Protein AF-A0A2H0TE71-F1 (afdb_monomer_lite)

Sequence (301 aa):
MGKGPHERQICSRRRQTPAYKENVRSLLTREGERSHSQGIEVFQGLASPSLLFKRPVTRSFLFEQVFVSYNESNMPGDKKTNIHIAKIFHEIAELLELEGVKFKPAAYRKAARALEEMAEDIADVYEREGIKGIQKMKGIGKSTAEKIEEYIKKDAIRYQKELQDKTAIRQIIAHFFKSKGISLEELKENARKKAIVYSRYTAPAKKLLELAGSTQKAKEAIDKVATWANSRKLDYAIETIFKKWLELDRLKPKEIVKKPFYDGHPMVWSDTKQRWFVVRGGGDWLEFAGDEKDIEWRVIK

Structure (mmCIF, N/CA/C/O backbone):
data_AF-A0A2H0TE71-F1
#
_entry.id   AF-A0A2H0TE71-F1
#
loop_
_atom_site.group_PDB
_atom_site.id
_atom_site.type_symbol
_atom_site.label_atom_id
_atom_site.label_alt_id
_atom_site.label_comp_id
_atom_site.label_asym_id
_atom_site.label_entity_id
_atom_site.label_seq_id
_atom_site.pdbx_PDB_ins_code
_atom_site.Cartn_x
_atom_site.Cartn_y
_atom_site.Cartn_z
_atom_site.occupancy
_atom_site.B_iso_or_equiv
_atom_site.auth_seq_id
_atom_site.auth_comp_id
_atom_site.auth_asym_id
_atom_site.auth_atom_id
_atom_site.pdbx_PDB_model_num
ATOM 1 N N . MET A 1 1 ? 43.786 48.908 -3.964 1.00 39.28 1 MET A N 1
ATOM 2 C CA . MET A 1 1 ? 43.460 49.186 -5.384 1.00 39.28 1 MET A CA 1
ATOM 3 C C . MET A 1 1 ? 43.462 47.836 -6.090 1.00 39.28 1 MET A C 1
ATOM 5 O O . MET A 1 1 ? 44.513 47.232 -6.136 1.00 39.28 1 MET A O 1
ATOM 9 N N . GLY A 1 2 ? 42.372 47.189 -6.488 1.00 41.66 2 GLY A N 1
ATOM 10 C CA . GLY A 1 2 ? 41.087 47.665 -6.991 1.00 41.66 2 GLY A CA 1
ATOM 11 C C . GLY A 1 2 ? 40.907 47.079 -8.401 1.00 41.66 2 GLY A C 1
ATOM 12 O O . GLY A 1 2 ? 41.796 47.283 -9.221 1.00 41.66 2 GLY A O 1
ATOM 13 N N . LYS A 1 3 ? 39.750 46.431 -8.650 1.00 41.31 3 LYS A N 1
ATOM 14 C CA . LYS A 1 3 ? 39.276 45.683 -9.851 1.00 41.31 3 LYS A CA 1
ATOM 15 C C . LYS A 1 3 ? 39.550 44.169 -9.752 1.00 41.31 3 LYS A C 1
ATOM 17 O O . LYS A 1 3 ? 40.693 43.777 -9.606 1.00 41.31 3 LYS A O 1
ATOM 22 N N . GLY A 1 4 ? 38.587 43.245 -9.770 1.00 38.22 4 GLY A N 1
ATOM 23 C CA . GLY A 1 4 ? 37.187 43.233 -10.225 1.00 38.22 4 GLY A CA 1
ATOM 24 C C . GLY A 1 4 ? 36.996 41.970 -11.100 1.00 38.22 4 GLY A C 1
ATOM 25 O O . GLY A 1 4 ? 37.878 41.713 -11.916 1.00 38.22 4 GLY A O 1
ATOM 26 N N . PRO A 1 5 ? 35.947 41.140 -10.923 1.00 48.12 5 PRO A N 1
ATOM 27 C CA . PRO A 1 5 ? 35.872 39.804 -11.526 1.00 48.12 5 PRO A CA 1
ATOM 28 C C . PRO A 1 5 ? 35.343 39.841 -12.969 1.00 48.12 5 PRO A C 1
ATOM 30 O O . PRO A 1 5 ? 34.413 40.584 -13.274 1.00 48.12 5 PRO A O 1
ATOM 33 N N . HIS A 1 6 ? 35.913 39.013 -13.848 1.00 40.38 6 HIS A N 1
ATOM 34 C CA . HIS A 1 6 ? 35.487 38.898 -15.244 1.00 40.38 6 HIS A CA 1
ATOM 35 C C . HIS A 1 6 ? 34.168 38.115 -15.355 1.00 40.38 6 HIS A C 1
ATOM 37 O O . HIS A 1 6 ? 34.041 36.987 -14.876 1.00 40.38 6 HIS A O 1
ATOM 43 N N . GLU A 1 7 ? 33.178 38.744 -15.983 1.00 37.81 7 GLU A N 1
ATOM 44 C CA . GLU A 1 7 ? 31.824 38.238 -16.169 1.00 37.81 7 GLU A CA 1
ATOM 45 C C . GLU A 1 7 ? 31.693 37.178 -17.277 1.00 37.81 7 GLU A C 1
ATOM 47 O O . GLU A 1 7 ? 32.255 37.293 -18.361 1.00 37.81 7 GLU A O 1
ATOM 52 N N . ARG A 1 8 ? 30.869 36.170 -16.965 1.00 37.56 8 ARG A N 1
ATOM 53 C CA . ARG A 1 8 ? 29.829 35.498 -17.773 1.00 37.56 8 ARG A CA 1
ATOM 54 C C . ARG A 1 8 ? 29.901 35.582 -19.311 1.00 37.56 8 ARG A C 1
ATOM 56 O O . ARG A 1 8 ? 29.579 36.605 -19.901 1.00 37.56 8 ARG A O 1
ATOM 63 N N . GLN A 1 9 ? 29.961 34.405 -19.941 1.00 35.94 9 GLN A N 1
ATOM 64 C CA . GLN A 1 9 ? 29.194 34.111 -21.161 1.00 35.94 9 GLN A CA 1
ATOM 65 C C . GLN A 1 9 ? 28.414 32.801 -20.988 1.00 35.94 9 GLN A C 1
ATOM 67 O O . GLN A 1 9 ? 28.922 31.697 -21.160 1.00 35.94 9 GLN A O 1
ATOM 72 N N . ILE A 1 10 ? 27.145 32.946 -20.604 1.00 37.88 10 ILE A N 1
ATOM 73 C CA . ILE A 1 10 ? 26.143 31.879 -20.597 1.00 37.88 10 ILE A CA 1
ATOM 74 C C . ILE A 1 10 ? 25.520 31.856 -21.995 1.00 37.88 10 ILE A C 1
ATOM 76 O O . ILE A 1 10 ? 24.780 32.766 -22.368 1.00 37.88 10 ILE A O 1
ATOM 80 N N . CYS A 1 11 ? 25.818 30.818 -22.774 1.00 32.31 11 CYS A N 1
ATOM 81 C CA . CYS A 1 11 ? 25.185 30.575 -24.067 1.00 32.31 11 CYS A CA 1
ATOM 82 C C . CYS A 1 11 ? 23.742 30.089 -23.842 1.00 32.31 11 CYS A C 1
ATOM 84 O O . CYS A 1 11 ? 23.491 28.930 -23.510 1.00 32.31 11 CYS A O 1
ATOM 86 N N . SER A 1 12 ? 22.779 31.001 -23.978 1.00 36.19 12 SER A N 1
ATOM 87 C CA . SER A 1 12 ? 21.348 30.733 -23.847 1.00 36.19 12 SER A CA 1
ATOM 88 C C . SER A 1 12 ? 20.751 30.280 -25.186 1.00 36.19 12 SER A C 1
ATOM 90 O O . SER A 1 12 ? 20.223 31.070 -25.964 1.00 36.19 12 SER A O 1
ATOM 92 N N . ARG A 1 13 ? 20.758 28.970 -25.467 1.00 35.84 13 ARG A N 1
ATOM 93 C CA . ARG A 1 13 ? 19.886 28.416 -26.521 1.00 35.84 13 ARG A CA 1
ATOM 94 C C . ARG A 1 13 ? 18.448 28.313 -26.004 1.00 35.84 13 ARG A C 1
ATOM 96 O O . ARG A 1 13 ? 18.036 27.282 -25.477 1.00 35.84 13 ARG A O 1
ATOM 103 N N . ARG A 1 14 ? 17.667 29.383 -26.195 1.00 35.53 14 ARG A N 1
ATOM 104 C CA . ARG A 1 14 ? 16.195 29.322 -26.208 1.00 35.53 14 ARG A CA 1
ATOM 105 C C . ARG A 1 14 ? 15.760 28.395 -27.347 1.00 35.53 14 ARG A C 1
ATOM 107 O O . ARG A 1 14 ? 15.865 28.771 -28.509 1.00 35.53 14 ARG A O 1
ATOM 114 N N . ARG A 1 15 ? 15.231 27.208 -27.036 1.00 37.28 15 ARG A N 1
ATOM 115 C CA . ARG A 1 15 ? 14.311 26.534 -27.964 1.00 37.28 15 ARG A CA 1
ATOM 116 C C . ARG A 1 15 ? 12.946 27.186 -27.794 1.00 37.28 15 ARG A C 1
ATOM 118 O O . ARG A 1 15 ? 12.350 27.097 -26.726 1.00 37.28 15 ARG A O 1
ATOM 125 N N . GLN A 1 16 ? 12.492 27.868 -28.837 1.00 38.19 16 GLN A N 1
ATOM 126 C CA . GLN A 1 16 ? 11.097 28.259 -28.988 1.00 38.19 16 GLN A CA 1
ATOM 127 C C . GLN A 1 16 ? 10.253 26.980 -29.084 1.00 38.19 16 GLN A C 1
ATOM 129 O O . GLN A 1 16 ? 10.508 26.130 -29.933 1.00 38.19 16 GLN A O 1
ATOM 134 N N . THR A 1 17 ? 9.272 26.821 -28.202 1.00 37.06 17 THR A N 1
ATOM 135 C CA . THR A 1 17 ? 8.171 25.868 -28.385 1.00 37.06 17 THR A CA 1
ATOM 136 C C . THR A 1 17 ? 7.026 26.602 -29.082 1.00 37.06 17 THR A C 1
ATOM 138 O O . THR A 1 17 ? 6.646 27.671 -28.595 1.00 37.06 17 THR A O 1
ATOM 141 N N . PRO A 1 18 ? 6.459 26.087 -30.186 1.00 36.84 18 PRO A N 1
ATOM 142 C CA . PRO A 1 18 ? 5.319 26.729 -30.822 1.00 36.84 18 PRO A CA 1
ATOM 143 C C . PRO A 1 18 ? 4.066 26.584 -29.950 1.00 36.84 18 PRO A C 1
ATOM 145 O O . PRO A 1 18 ? 3.753 25.507 -29.441 1.00 36.84 18 PRO A O 1
ATOM 148 N N . ALA A 1 19 ? 3.365 27.703 -29.776 1.00 37.94 19 ALA A N 1
ATOM 149 C CA . ALA A 1 19 ? 2.058 27.786 -29.147 1.00 37.94 19 ALA A CA 1
ATOM 150 C C . ALA A 1 19 ? 1.003 27.143 -30.059 1.00 37.94 19 ALA A C 1
ATOM 152 O O . ALA A 1 19 ? 0.803 27.602 -31.182 1.00 37.94 19 ALA A O 1
ATOM 153 N N . TYR A 1 20 ? 0.311 26.111 -29.578 1.00 33.88 20 TYR A N 1
ATOM 154 C CA . TYR A 1 20 ? -0.879 25.584 -30.242 1.00 33.88 20 TYR A CA 1
ATOM 155 C C . TYR A 1 20 ? -2.109 26.240 -29.606 1.00 33.88 20 TYR A C 1
ATOM 157 O O . TYR A 1 20 ? -2.532 25.868 -28.511 1.00 33.88 20 TYR A O 1
ATOM 165 N N . LYS A 1 21 ? -2.613 27.289 -30.262 1.00 39.75 21 LYS A N 1
ATOM 166 C CA . LYS A 1 21 ? -3.900 27.917 -29.956 1.00 39.75 21 LYS A CA 1
ATOM 167 C C . LYS A 1 21 ? -5.032 27.098 -30.581 1.00 39.75 21 LYS A C 1
ATOM 169 O O . LYS A 1 21 ? -4.948 26.713 -31.739 1.00 39.75 21 LYS A O 1
ATOM 174 N N . GLU A 1 22 ? -6.051 26.868 -29.758 1.00 41.34 22 GLU A N 1
ATOM 175 C CA . GLU A 1 22 ? -7.490 26.848 -30.051 1.00 41.34 22 GLU A CA 1
ATOM 176 C C . GLU A 1 22 ? -7.931 26.628 -31.506 1.00 41.34 22 GLU A C 1
ATOM 178 O O . GLU A 1 22 ? -7.807 27.514 -32.347 1.00 41.34 22 GLU A O 1
ATOM 183 N N . ASN A 1 23 ? -8.614 25.505 -31.751 1.00 38.41 23 ASN A N 1
ATOM 184 C CA . ASN A 1 23 ? -9.720 25.486 -32.706 1.00 38.41 23 ASN A CA 1
ATOM 185 C C . ASN A 1 23 ? -10.714 24.364 -32.360 1.00 38.41 23 ASN A C 1
ATOM 187 O O . ASN A 1 23 ? -10.598 23.237 -32.829 1.00 38.41 23 ASN A O 1
ATOM 191 N N . VAL A 1 24 ? -11.689 24.667 -31.499 1.00 41.31 24 VAL A N 1
ATOM 192 C CA . VAL A 1 24 ? -12.899 23.845 -31.336 1.00 41.31 24 VAL A CA 1
ATOM 193 C C . VAL A 1 24 ? -14.095 24.787 -31.327 1.00 41.31 24 VAL A C 1
ATOM 195 O O . VAL A 1 24 ? -14.605 25.180 -30.279 1.00 41.31 24 VAL A O 1
ATOM 198 N N . ARG A 1 25 ? -14.527 25.206 -32.517 1.00 37.53 25 ARG A N 1
ATOM 199 C CA . ARG A 1 25 ? -15.846 25.811 -32.699 1.00 37.53 25 ARG A CA 1
ATOM 200 C C . ARG A 1 25 ? -16.380 25.491 -34.089 1.00 37.53 25 ARG A C 1
ATOM 202 O O . ARG A 1 25 ? -15.671 25.620 -35.077 1.00 37.53 25 ARG A O 1
ATOM 209 N N . SER A 1 26 ? -17.663 25.149 -34.107 1.00 41.66 26 SER A N 1
ATOM 210 C CA . SER A 1 26 ? -18.508 24.780 -35.247 1.00 41.66 26 SER A CA 1
ATOM 211 C C . SER A 1 26 ? -18.321 23.347 -35.745 1.00 41.66 26 SER A C 1
ATOM 213 O O . SER A 1 26 ? -17.357 23.041 -36.422 1.00 41.66 26 SER A O 1
ATOM 215 N N . LEU A 1 27 ? -19.248 22.470 -35.350 1.00 38.44 27 LEU A N 1
ATOM 216 C CA . LEU A 1 27 ? -19.902 21.462 -36.200 1.00 38.44 27 LEU A CA 1
ATOM 217 C C . LEU A 1 27 ? -21.036 20.805 -35.388 1.00 38.44 27 LEU A C 1
ATOM 219 O O . LEU A 1 27 ? -21.067 19.607 -35.136 1.00 38.44 27 LEU A O 1
ATOM 223 N N . LEU A 1 28 ? -21.974 21.637 -34.932 1.00 38.62 28 LEU A N 1
ATOM 224 C CA . LEU A 1 28 ? -23.284 21.195 -34.463 1.00 38.62 28 LEU A CA 1
ATOM 225 C C . LEU A 1 28 ? -24.316 22.171 -35.013 1.00 38.62 28 LEU A C 1
ATOM 227 O O . LEU A 1 28 ? -24.481 23.249 -34.447 1.00 38.62 28 LEU A O 1
ATOM 231 N N . THR A 1 29 ? -24.954 21.820 -36.131 1.00 34.03 29 THR A N 1
ATOM 232 C CA . THR A 1 29 ? -26.388 22.044 -36.409 1.00 34.03 29 THR A CA 1
ATOM 233 C C . THR A 1 29 ? -26.767 21.577 -37.821 1.00 34.03 29 THR A C 1
ATOM 235 O O . THR A 1 29 ? -26.072 21.931 -38.766 1.00 34.03 29 THR A O 1
ATOM 238 N N . ARG A 1 30 ? -27.936 20.903 -37.908 1.00 32.25 30 ARG A N 1
ATOM 239 C CA . ARG A 1 30 ? -28.830 20.705 -39.083 1.00 32.25 30 ARG A CA 1
ATOM 240 C C . ARG A 1 30 ? -28.333 19.696 -40.132 1.00 32.25 30 ARG A C 1
ATOM 242 O O . ARG A 1 30 ? -27.164 19.703 -40.464 1.00 32.25 30 ARG A O 1
ATOM 249 N N . GLU A 1 31 ? -29.094 18.737 -40.660 1.00 34.91 31 GLU A N 1
ATOM 250 C CA . GLU A 1 31 ? -30.532 18.446 -40.855 1.00 34.91 31 GLU A CA 1
ATOM 251 C C . GLU A 1 31 ? -30.673 16.895 -40.893 1.00 34.91 31 GLU A C 1
ATOM 253 O O . GLU A 1 31 ? -29.694 16.205 -41.153 1.00 34.91 31 GLU A O 1
ATOM 258 N N . GLY A 1 32 ? -31.776 16.223 -40.553 1.00 30.20 32 GLY A N 1
ATOM 259 C CA . GLY A 1 32 ? -33.149 16.463 -40.989 1.00 30.20 32 GLY A CA 1
ATOM 260 C C . GLY A 1 32 ? -33.511 15.506 -42.141 1.00 30.20 32 GLY A C 1
ATOM 261 O O . GLY A 1 32 ? -33.120 15.743 -43.273 1.00 30.20 32 GLY A O 1
ATOM 262 N N . GLU A 1 33 ? -34.251 14.443 -41.806 1.00 35.22 33 GLU A N 1
ATOM 263 C CA . GLU A 1 33 ? -35.235 13.717 -42.636 1.00 35.22 33 GLU A CA 1
ATOM 264 C C . GLU A 1 33 ? -34.817 13.035 -43.959 1.00 35.22 33 GLU A C 1
ATOM 266 O O . GLU A 1 33 ? -34.512 13.665 -44.970 1.00 35.22 33 GLU A O 1
ATOM 271 N N . ARG A 1 34 ? -35.024 11.708 -44.010 1.00 31.67 34 ARG A N 1
ATOM 272 C CA . ARG A 1 34 ? -35.645 11.062 -45.178 1.00 31.67 34 ARG A CA 1
ATOM 273 C C . ARG A 1 34 ? -36.261 9.705 -44.821 1.00 31.67 34 ARG A C 1
ATOM 275 O O . ARG A 1 34 ? -35.577 8.695 -44.700 1.00 31.67 34 ARG A O 1
ATOM 282 N N . SER A 1 35 ? -37.582 9.715 -44.678 1.00 33.81 35 SER A N 1
ATOM 283 C CA . SER A 1 35 ? -38.461 8.552 -44.778 1.00 33.81 35 SER A CA 1
ATOM 284 C C . SER A 1 35 ? -38.441 8.025 -46.213 1.00 33.81 35 SER A C 1
ATOM 286 O O . SER A 1 35 ? -38.589 8.823 -47.136 1.00 33.81 35 SER A O 1
ATOM 288 N N . HIS A 1 36 ? -38.322 6.712 -46.411 1.00 34.06 36 HIS A N 1
ATOM 289 C CA . HIS A 1 36 ? -38.856 6.022 -47.587 1.00 34.06 36 HIS A CA 1
ATOM 290 C C . HIS A 1 36 ? -39.451 4.683 -47.150 1.00 34.06 36 HIS A C 1
ATOM 292 O O . HIS A 1 36 ? -38.810 3.856 -46.506 1.00 34.06 36 HIS A O 1
ATOM 298 N N . SER A 1 37 ? -40.734 4.572 -47.456 1.00 36.38 37 SER A N 1
ATOM 299 C CA . SER A 1 37 ? -41.626 3.430 -47.363 1.00 36.38 37 SER A CA 1
ATOM 300 C C . SER A 1 37 ? -41.428 2.474 -48.550 1.00 36.38 37 SER A C 1
ATOM 302 O O . SER A 1 37 ? -40.686 2.788 -49.477 1.00 36.38 37 SER A O 1
ATOM 304 N N . GLN A 1 38 ? -42.200 1.376 -48.524 1.00 37.38 38 GLN A N 1
ATOM 305 C CA . GLN A 1 38 ? -42.304 0.233 -49.455 1.00 37.38 38 GLN A CA 1
ATOM 306 C C . GLN A 1 38 ? -41.450 -0.965 -49.003 1.00 37.38 38 GLN A C 1
ATOM 308 O O . GLN A 1 38 ? -40.252 -0.837 -48.815 1.00 37.38 38 GLN A O 1
ATOM 313 N N . GLY A 1 39 ? -41.970 -2.169 -48.774 1.00 31.09 39 GLY A N 1
ATOM 314 C CA . GLY A 1 39 ? -43.308 -2.717 -48.959 1.00 31.09 39 GLY A CA 1
ATOM 315 C C . GLY A 1 39 ? -43.184 -4.232 -49.172 1.00 31.09 39 GLY A C 1
ATOM 316 O O . GLY A 1 39 ? -42.438 -4.644 -50.043 1.00 31.09 39 GLY A O 1
ATOM 317 N N . ILE A 1 40 ? -43.932 -5.002 -48.373 1.00 34.66 40 ILE A N 1
ATOM 318 C CA . ILE A 1 40 ? -44.563 -6.298 -48.691 1.00 34.66 40 ILE A CA 1
ATOM 319 C C . ILE A 1 40 ? -43.643 -7.454 -49.135 1.00 34.66 40 ILE A C 1
ATOM 321 O O . ILE A 1 40 ? -43.230 -7.515 -50.282 1.00 34.66 40 ILE A O 1
ATOM 325 N N . GLU A 1 41 ? -43.536 -8.488 -48.293 1.00 31.28 41 GLU A N 1
ATOM 326 C CA . GLU A 1 41 ? -43.865 -9.841 -48.759 1.00 31.28 41 GLU A CA 1
ATOM 327 C C . GLU A 1 41 ? -44.396 -10.724 -47.624 1.00 31.28 41 GLU A C 1
ATOM 329 O O . GLU A 1 41 ? -43.882 -10.765 -46.507 1.00 31.28 41 GLU A O 1
ATOM 334 N N . VAL A 1 42 ? -45.517 -11.363 -47.938 1.00 35.88 42 VAL A N 1
ATOM 335 C CA . VAL A 1 42 ? -46.362 -12.205 -47.103 1.00 35.88 42 VAL A CA 1
ATOM 336 C C . VAL A 1 42 ? -46.058 -13.640 -47.502 1.00 35.88 42 VAL A C 1
ATOM 338 O O . VAL A 1 42 ? -46.197 -13.956 -48.677 1.00 35.88 42 VAL A O 1
ATOM 341 N N . PHE A 1 43 ? -45.733 -14.526 -46.560 1.00 31.83 43 PHE A N 1
ATOM 342 C CA . PHE A 1 43 ? -45.886 -15.964 -46.791 1.00 31.83 43 PHE A CA 1
ATOM 343 C C . PHE A 1 43 ? -46.427 -16.661 -45.538 1.00 31.83 43 PHE A C 1
ATOM 345 O O . PHE A 1 43 ? -45.738 -16.857 -44.539 1.00 31.83 43 PHE A O 1
ATOM 352 N N . GLN A 1 44 ? -47.712 -17.012 -45.626 1.00 34.16 44 GLN A N 1
ATOM 353 C CA . GLN A 1 44 ? -48.367 -18.088 -44.880 1.00 34.16 44 GLN A CA 1
ATOM 354 C C . GLN A 1 44 ? -47.624 -19.398 -45.229 1.00 34.16 44 GLN A C 1
ATOM 356 O O . GLN A 1 44 ? -47.252 -19.605 -46.377 1.00 34.16 44 GLN A O 1
ATOM 361 N N . GLY A 1 45 ? -47.236 -20.256 -44.290 1.00 33.50 45 GLY A N 1
ATOM 362 C CA . GLY A 1 45 ? -48.128 -21.098 -43.504 1.00 33.50 45 GLY A CA 1
ATOM 363 C C . GLY A 1 45 ? -48.199 -22.495 -44.131 1.00 33.50 45 GLY A C 1
ATOM 364 O O . GLY A 1 45 ? -48.935 -22.684 -45.088 1.00 33.50 45 GLY A O 1
ATOM 365 N N . LEU A 1 46 ? -47.483 -23.477 -43.571 1.00 36.16 46 LEU A N 1
ATOM 366 C CA . LEU A 1 46 ? -47.830 -24.897 -43.690 1.00 36.16 46 LEU A CA 1
ATOM 367 C C . LEU A 1 46 ? -47.560 -25.607 -42.362 1.00 36.16 46 LEU A C 1
ATOM 369 O O . LEU A 1 46 ? -46.522 -25.434 -41.726 1.00 36.16 46 LEU A O 1
ATOM 373 N N . ALA A 1 47 ? -48.566 -26.363 -41.947 1.00 32.50 47 ALA A N 1
ATOM 374 C CA . ALA A 1 47 ? -48.695 -27.026 -40.668 1.00 32.50 47 ALA A CA 1
ATOM 375 C C . ALA A 1 47 ? -48.286 -28.510 -40.730 1.00 32.50 47 ALA A C 1
ATOM 377 O O . ALA A 1 47 ? -48.566 -29.176 -41.722 1.00 32.50 47 ALA A O 1
ATOM 378 N N . SER A 1 48 ? -47.810 -29.004 -39.573 1.00 35.22 48 SER A N 1
ATOM 379 C CA . SER A 1 48 ? -48.032 -30.349 -38.986 1.00 35.22 48 SER A CA 1
ATOM 380 C C . SER A 1 48 ? -47.358 -31.595 -39.607 1.00 35.22 48 SER A C 1
ATOM 382 O O . SER A 1 48 ? -46.978 -31.556 -40.771 1.00 35.22 48 SER A O 1
ATOM 384 N N . PRO A 1 49 ? -47.292 -32.761 -38.900 1.00 47.31 49 PRO A N 1
ATOM 385 C CA . PRO A 1 49 ? -47.567 -33.048 -37.476 1.00 47.31 49 PRO A CA 1
ATOM 386 C C . PRO A 1 49 ? -46.545 -33.983 -36.757 1.00 47.31 49 PRO A C 1
ATOM 388 O O . PRO A 1 49 ? -45.776 -34.718 -37.362 1.00 47.31 49 PRO A O 1
ATOM 391 N N . SER A 1 50 ? -46.671 -34.025 -35.422 1.00 33.72 50 SER A N 1
ATOM 392 C CA . SER A 1 50 ? -46.540 -35.205 -34.538 1.00 33.72 50 SER A CA 1
ATOM 393 C C . SER A 1 50 ? -45.287 -36.094 -34.596 1.00 33.72 50 SER A C 1
ATOM 395 O O . SER A 1 50 ? -45.177 -36.949 -35.465 1.00 33.72 50 SER A O 1
ATOM 397 N N . LEU A 1 51 ? -44.519 -36.113 -33.500 1.00 40.34 51 LEU A N 1
ATOM 398 C CA . LEU A 1 51 ? -44.131 -37.384 -32.879 1.00 40.34 51 LEU A CA 1
ATOM 399 C C . LEU A 1 51 ? -44.210 -37.283 -31.351 1.00 40.34 51 LEU A C 1
ATOM 401 O O . LEU A 1 51 ? -43.553 -36.479 -30.694 1.00 40.34 51 LEU A O 1
ATOM 405 N N . LEU A 1 52 ? -45.107 -38.113 -30.829 1.00 34.81 52 LEU A N 1
ATOM 406 C CA . LEU A 1 52 ? -45.426 -38.352 -29.433 1.00 34.81 52 LEU A CA 1
ATOM 407 C C . LEU A 1 52 ? -44.245 -39.017 -28.719 1.00 34.81 52 LEU A C 1
ATOM 409 O O . LEU A 1 52 ? -43.901 -40.152 -29.038 1.00 34.81 52 LEU A O 1
ATOM 413 N N . PHE A 1 53 ? -43.723 -38.390 -27.667 1.00 31.84 53 PHE A N 1
ATOM 414 C CA . PHE A 1 53 ? -43.035 -39.123 -26.606 1.00 31.84 53 PHE A CA 1
ATOM 415 C C . PHE A 1 53 ? -43.811 -38.941 -25.303 1.00 31.84 53 PHE A C 1
ATOM 417 O O . PHE A 1 53 ? -43.654 -37.965 -24.572 1.00 31.84 53 PHE A O 1
ATOM 424 N N . LYS A 1 54 ? -44.725 -39.882 -25.049 1.00 38.81 54 LYS A N 1
ATOM 425 C CA . LYS A 1 54 ? -45.432 -40.009 -23.774 1.00 38.81 54 LYS A CA 1
ATOM 426 C C . LYS A 1 54 ? -44.430 -40.440 -22.702 1.00 38.81 54 LYS A C 1
ATOM 428 O O . LYS A 1 54 ? -43.847 -41.516 -22.817 1.00 38.81 54 LYS A O 1
ATOM 433 N N . ARG A 1 55 ? -44.311 -39.677 -21.615 1.00 33.62 55 ARG A N 1
ATOM 434 C CA . ARG A 1 55 ? -43.933 -40.226 -20.305 1.00 33.62 55 ARG A CA 1
ATOM 435 C C . ARG A 1 55 ? -44.899 -39.722 -19.228 1.00 33.62 55 ARG A C 1
ATOM 437 O O . ARG A 1 55 ? -45.341 -38.578 -19.311 1.00 33.62 55 ARG A O 1
ATOM 444 N N . PRO A 1 56 ? -45.310 -40.601 -18.300 1.00 42.41 56 PRO A N 1
ATOM 445 C CA . PRO A 1 56 ? -46.496 -40.402 -17.481 1.00 42.41 56 PRO A CA 1
ATOM 446 C C . PRO A 1 56 ? -46.266 -39.433 -16.323 1.00 42.41 56 PRO A C 1
ATOM 448 O O . PRO A 1 56 ? -45.208 -39.397 -15.700 1.00 42.41 56 PRO A O 1
ATOM 451 N N . VAL A 1 57 ? -47.330 -38.697 -16.018 1.00 41.56 57 VAL A N 1
ATOM 452 C CA . VAL A 1 57 ? -47.508 -37.913 -14.802 1.00 41.56 57 VAL A CA 1
ATOM 453 C C . VAL A 1 57 ? -47.865 -38.866 -13.661 1.00 41.56 57 VAL A C 1
ATOM 455 O O . VAL A 1 57 ? -48.924 -39.486 -13.691 1.00 41.56 57 VAL A O 1
ATOM 458 N N . THR A 1 58 ? -47.046 -38.899 -12.613 1.00 39.06 58 THR A N 1
ATOM 459 C CA . THR A 1 58 ? -47.529 -39.145 -11.247 1.00 39.06 58 THR A CA 1
ATOM 460 C C . THR A 1 58 ? -47.022 -38.038 -10.337 1.00 39.06 58 THR A C 1
ATOM 462 O O . THR A 1 58 ? -45.916 -38.055 -9.811 1.00 39.06 58 THR A O 1
ATOM 465 N N . ARG A 1 59 ? -47.896 -37.039 -10.239 1.00 39.09 59 ARG A N 1
ATOM 466 C CA . ARG A 1 59 ? -48.191 -36.150 -9.118 1.00 39.09 59 ARG A CA 1
ATOM 467 C C . ARG A 1 59 ? -47.726 -36.690 -7.757 1.00 39.09 59 ARG A C 1
ATOM 469 O O . ARG A 1 59 ? -48.269 -37.681 -7.288 1.00 39.09 59 ARG A O 1
ATOM 476 N N . SER A 1 60 ? -46.807 -35.980 -7.111 1.00 36.03 60 SER A N 1
ATOM 477 C CA . SER A 1 60 ? -46.879 -35.582 -5.696 1.00 36.03 60 SER A CA 1
ATOM 478 C C . SER A 1 60 ? -45.500 -35.101 -5.265 1.00 36.03 60 SER A C 1
ATOM 480 O O . SER A 1 60 ? -44.591 -35.905 -5.117 1.00 36.03 60 SER A O 1
ATOM 482 N N . PHE A 1 61 ? -45.334 -33.797 -5.108 1.00 34.47 61 PHE A N 1
ATOM 483 C CA . PHE A 1 61 ? -44.984 -33.177 -3.832 1.00 34.47 61 PHE A CA 1
ATOM 484 C C . PHE A 1 61 ? -44.797 -31.690 -4.112 1.00 34.47 61 PHE A C 1
ATOM 486 O O . PHE A 1 61 ? -43.910 -31.275 -4.853 1.00 34.47 61 PHE A O 1
ATOM 493 N N . LEU A 1 62 ? -45.705 -30.901 -3.547 1.00 42.03 62 LEU A N 1
ATOM 494 C CA . LEU A 1 62 ? -45.537 -29.470 -3.379 1.00 42.03 62 LEU A CA 1
ATOM 495 C C . LEU A 1 62 ? -44.255 -29.258 -2.567 1.00 42.03 62 LEU A C 1
ATOM 497 O O . LEU A 1 62 ? -44.244 -29.473 -1.359 1.00 42.03 62 LEU A O 1
ATOM 501 N N . PHE A 1 63 ? -43.176 -28.871 -3.233 1.00 33.78 63 PHE A N 1
ATOM 502 C CA . PHE A 1 63 ? -42.112 -28.100 -2.608 1.00 33.78 63 PHE A CA 1
ATOM 503 C C . PHE A 1 63 ? -41.888 -26.896 -3.504 1.00 33.78 63 PHE A C 1
ATOM 505 O O . PHE A 1 63 ? -41.034 -26.855 -4.385 1.00 33.78 63 PHE A O 1
ATOM 512 N N . GLU A 1 64 ? -42.793 -25.947 -3.318 1.00 34.28 64 GLU A N 1
ATOM 513 C CA . GLU A 1 64 ? -42.672 -24.585 -3.784 1.00 34.28 64 GLU A CA 1
ATOM 514 C C . GLU A 1 64 ? -41.379 -24.037 -3.174 1.00 34.28 64 GLU A C 1
ATOM 516 O O . GLU A 1 64 ? -41.332 -23.636 -2.012 1.00 34.28 64 GLU A O 1
ATOM 521 N N . GLN A 1 65 ? -40.281 -24.118 -3.931 1.00 34.59 65 GLN A N 1
ATOM 522 C CA . GLN A 1 65 ? -39.077 -23.362 -3.632 1.00 34.59 65 GLN A CA 1
ATOM 523 C C . GLN A 1 65 ? -39.427 -21.894 -3.847 1.00 34.59 65 GLN A C 1
ATOM 525 O O . GLN A 1 65 ? -39.201 -21.315 -4.907 1.00 34.59 65 GLN A O 1
ATOM 530 N N . VAL A 1 66 ? -39.994 -21.294 -2.804 1.00 35.66 66 VAL A N 1
ATOM 531 C CA . VAL A 1 66 ? -39.914 -19.863 -2.584 1.00 35.66 66 VAL A CA 1
ATOM 532 C C . VAL A 1 66 ? -38.424 -19.570 -2.444 1.00 35.66 66 VAL A C 1
ATOM 534 O O . VAL A 1 66 ? -37.830 -19.734 -1.380 1.00 35.66 66 VAL A O 1
ATOM 537 N N . PHE A 1 67 ? -37.799 -19.201 -3.558 1.00 35.91 67 PHE A N 1
ATOM 538 C CA . PHE A 1 67 ? -36.458 -18.638 -3.595 1.00 35.91 67 PHE A CA 1
ATOM 539 C C . PHE A 1 67 ? -36.562 -17.222 -3.013 1.00 35.91 67 PHE A C 1
ATOM 541 O O . PHE A 1 67 ? -36.518 -16.216 -3.716 1.00 35.91 67 PHE A O 1
ATOM 548 N N . VAL A 1 68 ? -36.804 -17.147 -1.701 1.00 34.81 68 VAL A N 1
ATOM 549 C CA . VAL A 1 68 ? -36.555 -15.938 -0.929 1.00 34.81 68 VAL A CA 1
ATOM 550 C C . VAL A 1 68 ? -35.056 -15.719 -1.047 1.00 34.81 68 VAL A C 1
ATOM 552 O O . VAL A 1 68 ? -34.268 -16.562 -0.624 1.00 34.81 68 VAL A O 1
ATOM 555 N N . SER A 1 69 ? -34.663 -14.604 -1.651 1.00 36.41 69 SER A N 1
ATOM 556 C CA . SER A 1 69 ? -33.319 -14.050 -1.556 1.00 36.41 69 SER A CA 1
ATOM 557 C C . SER A 1 69 ? -33.039 -13.724 -0.087 1.00 36.41 69 SER A C 1
ATOM 559 O O . SER A 1 69 ? -33.184 -12.585 0.356 1.00 36.41 69 SER A O 1
ATOM 561 N N . TYR A 1 70 ? -32.729 -14.758 0.692 1.00 35.25 70 TYR A N 1
ATOM 562 C CA . TYR A 1 70 ? -32.221 -14.632 2.041 1.00 35.25 70 TYR A CA 1
ATOM 563 C C . TYR A 1 70 ? -30.814 -14.065 1.918 1.00 35.25 70 TYR A C 1
ATOM 565 O O . TYR A 1 70 ? -29.924 -14.671 1.327 1.00 35.25 70 TYR A O 1
ATOM 573 N N . ASN A 1 71 ? -30.656 -12.855 2.439 1.00 48.31 71 ASN A N 1
ATOM 574 C CA . ASN A 1 71 ? -29.376 -12.206 2.634 1.00 48.31 71 ASN A CA 1
ATOM 575 C C . ASN A 1 71 ? -28.503 -13.150 3.481 1.00 48.31 71 ASN A C 1
ATOM 577 O O . ASN A 1 71 ? -28.809 -13.412 4.644 1.00 48.31 71 ASN A O 1
ATOM 581 N N . GLU A 1 72 ? -27.460 -13.711 2.877 1.00 43.94 72 GLU A N 1
ATOM 582 C CA . GLU A 1 72 ? -26.596 -14.774 3.414 1.00 43.94 72 GLU A CA 1
ATOM 583 C C . GLU A 1 72 ? -25.612 -14.256 4.488 1.00 43.94 72 GLU A C 1
ATOM 585 O O . GLU A 1 72 ? -24.453 -14.668 4.572 1.00 43.94 72 GLU A O 1
ATOM 590 N N . SER A 1 73 ? -26.042 -13.276 5.288 1.00 41.22 73 SER A N 1
ATOM 591 C CA . SER A 1 73 ? -25.162 -12.496 6.159 1.00 41.22 73 SER A CA 1
ATOM 592 C C . SER A 1 73 ? -25.328 -12.743 7.656 1.00 41.22 73 SER A C 1
ATOM 594 O O . SER A 1 73 ? -24.445 -12.317 8.380 1.00 41.22 73 SER A O 1
ATOM 596 N N . ASN A 1 74 ? -26.355 -13.459 8.133 1.00 45.38 74 ASN A N 1
ATOM 597 C CA . ASN A 1 74 ? -26.536 -13.710 9.572 1.00 45.38 74 ASN A CA 1
ATOM 598 C C . ASN A 1 74 ? -26.903 -15.177 9.868 1.00 45.38 74 ASN A C 1
ATOM 600 O O . ASN A 1 74 ? -28.074 -15.513 10.040 1.00 45.38 74 ASN A O 1
ATOM 604 N N . MET A 1 75 ? -25.891 -16.048 9.958 1.00 38.28 75 MET A N 1
ATOM 605 C CA . MET A 1 75 ? -25.959 -17.265 10.778 1.00 38.28 75 MET A CA 1
ATOM 606 C C . MET A 1 75 ? -25.228 -16.987 12.105 1.00 38.28 75 MET A C 1
ATOM 608 O O . MET A 1 75 ? -24.112 -16.464 12.058 1.00 38.28 75 MET A O 1
ATOM 612 N N . PRO A 1 76 ? -25.801 -17.327 13.274 1.00 37.09 76 PRO A N 1
ATOM 613 C CA . PRO A 1 76 ? -25.116 -17.168 14.556 1.00 37.09 76 PRO A CA 1
ATOM 614 C C . PRO A 1 76 ? -23.877 -18.076 14.594 1.00 37.09 76 PRO A C 1
ATOM 616 O O . PRO A 1 76 ? -23.990 -19.293 14.441 1.00 37.09 76 PRO A O 1
ATOM 619 N N . GLY A 1 77 ? -22.693 -17.475 14.751 1.00 47.38 77 GLY A N 1
ATOM 620 C CA . GLY A 1 77 ? -21.397 -18.170 14.760 1.00 47.38 77 GLY A CA 1
ATOM 621 C C . GLY A 1 77 ? -20.469 -17.890 13.569 1.00 47.38 77 GLY A C 1
ATOM 622 O O . GLY A 1 77 ? -19.400 -18.498 13.479 1.00 47.38 77 GLY A O 1
ATOM 623 N N . ASP A 1 78 ? -20.825 -16.982 12.660 1.00 53.19 78 ASP A N 1
ATOM 624 C CA . ASP A 1 78 ? -19.950 -16.602 11.550 1.00 53.19 78 ASP A CA 1
ATOM 625 C C . ASP A 1 78 ? -18.961 -15.500 11.974 1.00 53.19 78 ASP A C 1
ATOM 627 O O . ASP A 1 78 ? -19.338 -14.344 12.124 1.00 53.19 78 ASP A O 1
ATOM 631 N N . LYS A 1 79 ? -17.668 -15.833 12.127 1.00 61.38 79 LYS A N 1
ATOM 632 C CA . LYS A 1 79 ? -16.576 -14.919 12.551 1.00 61.38 79 LYS A CA 1
ATOM 633 C C . LYS A 1 79 ? -16.330 -13.710 11.632 1.00 61.38 79 LYS A C 1
ATOM 635 O O . LYS A 1 79 ? -15.318 -13.014 11.786 1.00 61.38 79 LYS A O 1
ATOM 640 N N . LYS A 1 80 ? -17.195 -13.460 10.648 1.00 73.50 80 LYS A N 1
ATOM 641 C CA . LYS A 1 80 ? -17.080 -12.356 9.696 1.00 73.50 80 LYS A CA 1
ATOM 642 C C . LYS A 1 80 ? -16.849 -11.035 10.429 1.00 73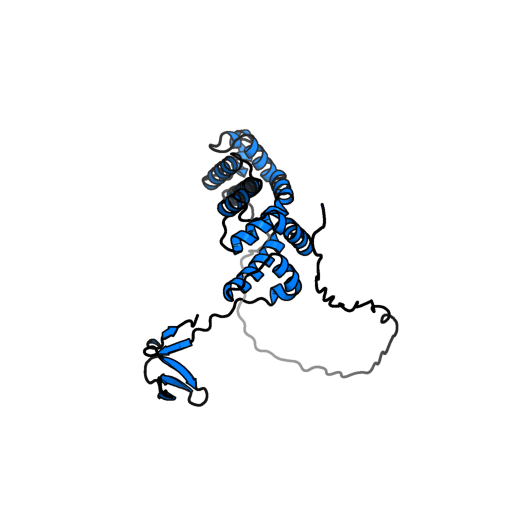.50 80 LYS A C 1
ATOM 644 O O . LYS A 1 80 ? -15.875 -10.361 10.100 1.00 73.50 80 LYS A O 1
ATOM 649 N N . THR A 1 81 ? -17.632 -10.676 11.443 1.00 86.19 81 THR A N 1
ATOM 650 C CA . THR A 1 81 ? -17.551 -9.342 12.069 1.00 86.19 81 THR A CA 1
ATOM 651 C C . THR A 1 81 ? -16.199 -9.083 12.737 1.00 86.19 81 THR A C 1
ATOM 653 O O . THR A 1 81 ? -15.556 -8.062 12.474 1.00 86.19 81 THR A O 1
ATOM 656 N N . ASN A 1 82 ? -15.707 -10.042 13.528 1.00 91.69 82 ASN A N 1
ATOM 657 C CA . ASN A 1 82 ? -14.411 -9.942 14.210 1.00 91.69 82 ASN A CA 1
ATOM 658 C C . ASN A 1 82 ? -13.260 -9.724 13.226 1.00 91.69 82 ASN A C 1
ATOM 660 O O . ASN A 1 82 ? -12.424 -8.842 13.428 1.00 91.69 82 ASN A O 1
ATOM 664 N N . ILE A 1 83 ? -13.242 -10.502 12.138 1.00 91.81 83 ILE A N 1
ATOM 665 C CA . ILE A 1 83 ? -12.207 -10.419 11.102 1.00 91.81 83 ILE A CA 1
ATOM 666 C C . ILE A 1 83 ? -12.255 -9.053 10.401 1.00 91.81 83 ILE A C 1
ATOM 668 O O . ILE A 1 83 ? -11.208 -8.447 10.160 1.00 91.81 83 ILE A O 1
ATOM 672 N N . HIS A 1 84 ? -13.451 -8.529 10.106 1.00 92.06 84 HIS A N 1
ATOM 673 C CA . HIS A 1 84 ? -13.600 -7.209 9.484 1.00 92.06 84 HIS A CA 1
ATOM 674 C C . HIS A 1 84 ? -13.095 -6.085 10.398 1.00 92.06 84 HIS A C 1
ATOM 676 O O . HIS A 1 84 ? -12.321 -5.233 9.954 1.00 92.06 84 HIS A O 1
ATOM 682 N N . ILE A 1 85 ? -13.458 -6.101 11.684 1.00 93.81 85 ILE A N 1
ATOM 683 C CA . ILE A 1 85 ? -12.992 -5.096 12.649 1.00 93.81 85 ILE A CA 1
ATOM 684 C C . ILE A 1 85 ? -11.477 -5.200 12.851 1.00 93.81 85 ILE A C 1
ATOM 686 O O . ILE A 1 85 ? -10.788 -4.176 12.872 1.00 93.81 85 ILE A O 1
ATOM 690 N N . ALA A 1 86 ? -10.936 -6.417 12.948 1.00 95.25 86 ALA A N 1
ATOM 691 C CA . ALA A 1 86 ? -9.498 -6.637 13.054 1.00 95.25 86 ALA A CA 1
ATOM 692 C C . ALA A 1 86 ? -8.749 -6.050 11.851 1.00 95.25 86 ALA A C 1
ATOM 694 O O . ALA A 1 86 ? -7.770 -5.320 12.029 1.00 95.25 86 ALA A O 1
ATOM 695 N N . LYS A 1 87 ? -9.258 -6.271 10.632 1.00 94.94 87 LYS A N 1
ATOM 696 C CA . LYS A 1 87 ? -8.711 -5.676 9.408 1.00 94.94 87 LYS A CA 1
ATOM 697 C C . LYS A 1 87 ? -8.718 -4.147 9.468 1.00 94.94 87 LYS A C 1
ATOM 699 O O . LYS A 1 87 ? -7.685 -3.528 9.220 1.00 94.94 87 LYS A O 1
ATOM 704 N N . ILE A 1 88 ? -9.832 -3.537 9.875 1.00 95.31 88 ILE A N 1
ATOM 705 C CA . ILE A 1 88 ? -9.927 -2.079 10.052 1.00 95.31 88 ILE A CA 1
ATOM 706 C C . ILE A 1 88 ? -8.907 -1.578 11.088 1.00 95.31 88 ILE A C 1
ATOM 708 O O . ILE A 1 88 ? -8.283 -0.533 10.902 1.00 95.31 88 ILE A O 1
ATOM 712 N N . PHE A 1 89 ? -8.697 -2.310 12.183 1.00 96.44 89 PHE A N 1
ATOM 713 C CA . PHE A 1 89 ? -7.729 -1.933 13.215 1.00 96.44 89 PHE A CA 1
ATOM 714 C C . PHE A 1 89 ? -6.277 -2.058 12.744 1.00 96.44 89 PHE A C 1
ATOM 716 O O . PHE A 1 89 ? -5.466 -1.186 13.074 1.00 96.44 89 PHE A O 1
ATOM 723 N N . HIS A 1 90 ? -5.947 -3.073 11.941 1.00 96.75 90 HIS A N 1
ATOM 724 C CA . HIS A 1 90 ? -4.644 -3.154 11.274 1.00 96.75 90 HIS A CA 1
ATOM 725 C C . HIS A 1 90 ? -4.438 -1.977 10.321 1.00 96.75 90 HIS A C 1
ATOM 727 O O . HIS A 1 90 ? -3.399 -1.322 10.390 1.00 96.75 90 HIS A O 1
ATOM 733 N N . GLU A 1 91 ? -5.447 -1.631 9.517 1.00 94.81 91 GLU A N 1
ATOM 734 C CA . GLU A 1 91 ? -5.389 -0.463 8.631 1.00 94.81 91 GLU A CA 1
ATOM 735 C C . GLU A 1 91 ? -5.173 0.839 9.419 1.00 94.81 91 GLU A C 1
ATOM 737 O O . GLU A 1 91 ? -4.297 1.634 9.080 1.00 94.81 91 GLU A O 1
ATOM 742 N N . ILE A 1 92 ? -5.901 1.057 10.521 1.00 96.06 92 ILE A N 1
ATOM 743 C CA . ILE A 1 92 ? -5.690 2.219 11.402 1.00 96.06 92 ILE A CA 1
ATOM 744 C C . ILE A 1 92 ? -4.253 2.241 11.942 1.00 96.06 92 ILE A C 1
ATOM 746 O O . ILE A 1 92 ? -3.634 3.307 11.995 1.00 96.06 92 ILE A O 1
ATOM 750 N N . ALA A 1 93 ? -3.705 1.089 12.339 1.00 96.44 93 ALA A N 1
ATOM 751 C CA . ALA A 1 93 ? -2.331 1.002 12.820 1.00 96.44 93 ALA A CA 1
ATOM 752 C C . ALA A 1 93 ? -1.318 1.403 11.735 1.00 96.44 93 ALA A C 1
ATOM 754 O O . ALA A 1 93 ? -0.423 2.201 12.016 1.00 96.44 93 ALA A O 1
ATOM 755 N N . GLU A 1 94 ? -1.484 0.916 10.503 1.00 94.25 94 GLU A N 1
ATOM 756 C CA . GLU A 1 94 ? -0.640 1.287 9.359 1.00 94.25 94 GLU A CA 1
ATOM 757 C C . GLU A 1 94 ? -0.717 2.789 9.049 1.00 94.25 94 GLU A C 1
ATOM 759 O O . GLU A 1 94 ? 0.312 3.448 8.870 1.00 94.25 94 GLU A O 1
ATOM 764 N N . LEU A 1 95 ? -1.925 3.364 9.049 1.00 94.94 95 LEU A N 1
ATOM 765 C CA . LEU A 1 95 ? -2.132 4.797 8.818 1.00 94.94 95 LEU A CA 1
ATOM 766 C C . LEU A 1 95 ? -1.465 5.649 9.908 1.00 94.94 95 LEU A C 1
ATOM 768 O O . LEU A 1 95 ? -0.832 6.662 9.606 1.00 94.94 95 LEU A O 1
ATOM 772 N N . LEU A 1 96 ? -1.549 5.227 11.171 1.00 95.12 96 LEU A N 1
ATOM 773 C CA . LEU A 1 96 ? -0.894 5.908 12.292 1.00 95.12 96 LEU A CA 1
ATOM 774 C C . LEU A 1 96 ? 0.633 5.788 12.244 1.00 95.12 96 LEU A C 1
ATOM 776 O O . LEU A 1 96 ? 1.345 6.738 12.586 1.00 95.12 96 LEU A O 1
ATOM 780 N N . GLU A 1 97 ? 1.165 4.649 11.800 1.00 93.31 97 GLU A N 1
ATOM 781 C CA . GLU A 1 97 ? 2.604 4.505 11.579 1.00 93.31 97 GLU A CA 1
ATOM 782 C C . GLU A 1 97 ? 3.094 5.414 10.468 1.00 93.31 97 GLU A C 1
ATOM 784 O O . GLU A 1 97 ? 4.151 6.035 10.602 1.00 93.31 97 GLU A O 1
ATOM 789 N N . LEU A 1 98 ? 2.333 5.514 9.387 1.00 92.56 98 LEU A N 1
ATOM 790 C CA . LEU A 1 98 ? 2.608 6.422 8.286 1.00 92.56 98 LEU A CA 1
ATOM 791 C C . LEU A 1 98 ? 2.522 7.896 8.721 1.00 92.56 98 LEU A C 1
ATOM 793 O O . LEU A 1 98 ? 3.302 8.740 8.264 1.00 92.56 98 LEU A O 1
ATOM 797 N N . GLU A 1 99 ? 1.608 8.218 9.638 1.00 90.44 99 GLU A N 1
ATOM 798 C CA . GLU A 1 99 ? 1.542 9.533 10.275 1.00 90.44 99 GLU A CA 1
ATOM 799 C C . GLU A 1 99 ? 2.789 9.813 11.140 1.00 90.44 99 GLU A C 1
ATOM 801 O O . GLU A 1 99 ? 3.260 10.952 11.206 1.00 90.44 99 GLU A O 1
ATOM 806 N N . GLY A 1 100 ? 3.380 8.764 11.721 1.00 88.88 100 GLY A N 1
ATOM 807 C CA . GLY A 1 100 ? 4.551 8.831 12.598 1.00 88.88 100 GLY A CA 1
ATOM 808 C C . GLY A 1 100 ? 4.199 8.839 14.088 1.00 88.88 100 GLY A C 1
ATOM 809 O O . GLY A 1 100 ? 5.035 9.212 14.914 1.00 88.88 100 GLY A O 1
ATOM 810 N N . VAL A 1 101 ? 2.976 8.438 14.444 1.00 92.00 101 VAL A N 1
ATOM 811 C CA . VAL A 1 101 ? 2.501 8.400 15.829 1.00 92.00 101 VAL A CA 1
ATOM 812 C C . VAL A 1 101 ? 3.118 7.212 16.570 1.00 92.00 101 VAL A C 1
ATOM 814 O O . VAL A 1 101 ? 3.062 6.072 16.116 1.00 92.00 101 VAL A O 1
ATOM 817 N N . LYS A 1 102 ? 3.691 7.469 17.750 1.00 91.19 102 LYS A N 1
ATOM 818 C CA . LYS A 1 102 ? 4.282 6.431 18.609 1.00 91.19 102 LYS A CA 1
ATOM 819 C C . LYS A 1 102 ? 3.215 5.750 19.476 1.00 91.19 102 LYS A C 1
ATOM 821 O O . LYS A 1 102 ? 2.227 6.377 19.850 1.00 91.19 102 LYS A O 1
ATOM 826 N N . PHE A 1 103 ? 3.445 4.483 19.830 1.00 90.62 103 PHE A N 1
ATOM 827 C CA . PHE A 1 103 ? 2.654 3.646 20.756 1.00 90.62 103 PHE A CA 1
ATOM 828 C C . PHE A 1 103 ? 1.218 3.291 20.329 1.00 90.62 103 PHE A C 1
ATOM 830 O O . PHE A 1 103 ? 0.815 2.140 20.491 1.00 90.62 103 PHE A O 1
ATOM 837 N N . LYS A 1 104 ? 0.453 4.221 19.740 1.00 93.19 104 LYS A N 1
ATOM 838 C CA . LYS A 1 104 ? -0.927 3.960 19.295 1.00 93.19 104 LYS A CA 1
ATOM 839 C C . LYS A 1 104 ? -1.039 2.815 18.275 1.00 93.19 104 LYS A C 1
ATOM 841 O O . LYS A 1 104 ? -1.913 1.977 18.481 1.00 93.19 104 LYS A O 1
ATOM 846 N N . PRO A 1 105 ? -0.179 2.705 17.237 1.00 95.81 105 PRO A N 1
ATOM 847 C CA . PRO A 1 105 ? -0.262 1.586 16.294 1.00 95.81 105 PRO A CA 1
ATOM 848 C C . PRO A 1 105 ? -0.173 0.212 16.964 1.00 95.81 105 PRO A C 1
ATOM 850 O O . PRO A 1 105 ? -0.942 -0.690 16.647 1.00 95.81 105 PRO A O 1
ATOM 853 N N . ALA A 1 106 ? 0.722 0.065 17.946 1.00 94.81 106 ALA A N 1
ATOM 854 C CA . ALA A 1 106 ? 0.890 -1.184 18.682 1.00 94.81 106 ALA A CA 1
ATOM 855 C C . ALA A 1 106 ? -0.370 -1.555 19.482 1.00 94.81 106 ALA A C 1
ATOM 857 O O . ALA A 1 106 ? -0.730 -2.728 19.543 1.00 94.81 106 ALA A O 1
ATOM 858 N N . ALA A 1 107 ? -1.070 -0.564 20.046 1.00 95.25 107 ALA A N 1
ATOM 859 C CA . ALA A 1 107 ? -2.336 -0.788 20.741 1.00 95.25 107 ALA A CA 1
ATOM 860 C C . ALA A 1 107 ? -3.435 -1.291 19.789 1.00 95.25 107 ALA A C 1
ATOM 862 O O . ALA A 1 107 ? -4.109 -2.266 20.112 1.00 95.25 107 ALA A O 1
ATOM 863 N N . TYR A 1 108 ? -3.572 -0.690 18.601 1.00 96.25 108 TYR A N 1
ATOM 864 C CA . TYR A 1 108 ? -4.537 -1.153 17.595 1.00 96.25 108 TYR A CA 1
ATOM 865 C C . TYR A 1 108 ? -4.209 -2.554 17.075 1.00 96.25 108 TYR A C 1
ATOM 867 O O . TYR A 1 108 ? -5.110 -3.379 16.986 1.00 96.25 108 TYR A O 1
ATOM 875 N N . ARG A 1 109 ? -2.930 -2.874 16.832 1.00 96.12 109 ARG A N 1
ATOM 876 C CA . ARG A 1 109 ? -2.517 -4.241 16.461 1.00 96.12 109 ARG A CA 1
ATOM 877 C C . ARG A 1 109 ? -2.811 -5.261 17.553 1.00 96.12 109 ARG A C 1
ATOM 879 O O . ARG A 1 109 ? -3.205 -6.380 17.249 1.00 96.12 109 ARG A O 1
ATOM 886 N N . LYS A 1 110 ? -2.618 -4.889 18.821 1.00 95.62 110 LYS A N 1
ATOM 887 C CA . LYS A 1 110 ? -2.946 -5.758 19.957 1.00 95.62 110 LYS A CA 1
ATOM 888 C C . LYS A 1 110 ? -4.450 -6.025 20.030 1.00 95.62 110 LYS A C 1
ATOM 890 O O . LYS A 1 110 ? -4.837 -7.167 20.240 1.00 95.62 110 LYS A O 1
ATOM 895 N N . ALA A 1 111 ? -5.270 -4.996 19.822 1.00 95.56 111 ALA A N 1
ATOM 896 C CA . ALA A 1 111 ? -6.719 -5.144 19.761 1.00 95.56 111 ALA A CA 1
ATOM 897 C C . ALA A 1 111 ? -7.155 -5.992 18.553 1.00 95.56 111 ALA A C 1
ATOM 899 O O . ALA A 1 111 ? -7.979 -6.880 18.718 1.00 95.56 111 ALA A O 1
ATOM 900 N N . ALA A 1 112 ? -6.566 -5.781 17.371 1.00 96.00 112 ALA A N 1
ATOM 901 C CA . ALA A 1 112 ? -6.860 -6.568 16.172 1.00 96.00 112 ALA A CA 1
ATOM 902 C C . ALA A 1 112 ? -6.566 -8.063 16.371 1.00 96.00 112 ALA A C 1
ATOM 904 O O . ALA A 1 112 ? -7.425 -8.894 16.107 1.00 96.00 112 ALA A O 1
ATOM 905 N N . ARG A 1 113 ? -5.396 -8.401 16.931 1.00 94.81 113 ARG A N 1
ATOM 906 C CA . ARG A 1 113 ? -5.043 -9.794 17.253 1.00 94.81 113 ARG A CA 1
ATOM 907 C C . ARG A 1 113 ? -5.994 -10.415 18.270 1.00 94.81 113 ARG A C 1
ATOM 909 O O . ARG A 1 113 ? -6.407 -11.552 18.095 1.00 94.81 113 ARG A O 1
ATOM 916 N N . ALA A 1 114 ? -6.374 -9.656 19.300 1.00 93.81 114 ALA A N 1
ATOM 917 C CA . ALA A 1 114 ? -7.348 -10.129 20.279 1.00 93.81 114 ALA A CA 1
ATOM 918 C C . ALA A 1 114 ? -8.688 -10.486 19.613 1.00 93.81 114 ALA A C 1
ATOM 920 O O . ALA A 1 114 ? -9.267 -11.505 19.958 1.00 93.81 114 ALA A O 1
ATOM 921 N N . LEU A 1 115 ? -9.144 -9.696 18.633 1.00 92.31 115 LEU A N 1
ATOM 922 C CA . LEU A 1 115 ? -10.372 -9.968 17.874 1.00 92.31 115 LEU A CA 1
ATOM 923 C C . LEU A 1 115 ? -10.250 -11.196 16.958 1.00 92.31 115 LEU A C 1
ATOM 925 O O . LEU A 1 115 ? -11.196 -11.967 16.844 1.00 92.31 115 LEU A O 1
ATOM 929 N N . GLU A 1 116 ? -9.097 -11.398 16.318 1.00 91.69 116 GLU A N 1
ATOM 930 C CA . GLU A 1 116 ? -8.837 -12.562 15.453 1.00 91.69 116 GLU A CA 1
ATOM 931 C C . GLU A 1 116 ? -8.807 -13.881 16.241 1.00 91.69 116 GLU A C 1
ATOM 933 O O . GLU A 1 116 ? -9.294 -14.908 15.767 1.00 91.69 116 GLU A O 1
ATOM 938 N N . GLU A 1 117 ? -8.249 -13.849 17.453 1.00 90.56 117 GLU A N 1
ATOM 939 C CA . GLU A 1 117 ? -8.126 -15.012 18.340 1.00 90.56 117 GLU A CA 1
ATOM 940 C C . GLU A 1 117 ? -9.453 -15.389 19.023 1.00 90.56 117 GLU A C 1
ATOM 942 O O . GLU A 1 117 ? -9.584 -16.495 19.554 1.00 90.56 117 GLU A O 1
ATOM 947 N N . MET A 1 118 ? -10.455 -14.506 19.004 1.00 86.81 118 MET A N 1
ATOM 948 C CA . MET A 1 118 ? -11.745 -14.770 19.636 1.00 86.81 118 MET A CA 1
ATOM 949 C C . MET A 1 118 ? -12.499 -15.925 18.959 1.00 86.81 118 MET A C 1
ATOM 951 O O . MET A 1 118 ? -12.562 -16.064 17.730 1.00 86.81 118 MET A O 1
ATOM 955 N N . ALA A 1 119 ? -13.078 -16.785 19.797 1.00 85.06 119 ALA A N 1
ATOM 956 C CA . ALA A 1 119 ? -13.944 -17.875 19.360 1.00 85.06 119 ALA A CA 1
ATOM 957 C C . ALA A 1 119 ? -15.379 -17.395 19.090 1.00 85.06 119 ALA A C 1
ATOM 959 O O . ALA A 1 119 ? -15.981 -17.844 18.121 1.00 85.06 119 ALA A O 1
ATOM 960 N N . GLU A 1 120 ? -15.881 -16.478 19.920 1.00 86.69 120 GLU A N 1
ATOM 961 C CA . GLU A 1 120 ? -17.223 -15.885 19.840 1.00 86.69 120 GLU A CA 1
ATOM 962 C C . GLU A 1 120 ? -17.216 -14.583 19.014 1.00 86.69 120 GLU A C 1
ATOM 964 O O . GLU A 1 120 ? -16.215 -13.855 19.025 1.00 86.69 120 GLU A O 1
ATOM 969 N N . ASP A 1 121 ? -18.310 -14.279 18.303 1.00 89.19 121 ASP A N 1
ATOM 970 C CA . ASP A 1 121 ? -18.470 -12.998 17.600 1.00 89.19 121 ASP A CA 1
ATOM 971 C C . ASP A 1 121 ? -18.659 -11.857 18.614 1.00 89.19 121 ASP A C 1
ATOM 973 O O . ASP A 1 121 ? -19.374 -11.960 19.612 1.00 89.19 121 ASP A O 1
ATOM 977 N N . ILE A 1 122 ? -17.986 -10.738 18.373 1.00 89.69 122 ILE A N 1
ATOM 978 C CA . ILE A 1 122 ? -18.082 -9.550 19.205 1.00 89.69 122 ILE A CA 1
ATOM 979 C C . ILE A 1 122 ? -19.462 -8.890 19.168 1.00 89.69 122 ILE A C 1
ATOM 981 O O . ILE A 1 122 ? -19.815 -8.206 20.130 1.00 89.69 122 ILE A O 1
ATOM 985 N N . ALA A 1 123 ? -20.230 -9.086 18.094 1.00 89.25 123 ALA A N 1
ATOM 986 C CA . ALA A 1 123 ? -21.617 -8.653 18.005 1.00 89.25 123 ALA A CA 1
ATOM 987 C C . ALA A 1 123 ? -22.466 -9.345 19.084 1.00 89.25 123 ALA A C 1
ATOM 989 O O . ALA A 1 123 ? -23.133 -8.662 19.860 1.00 89.25 123 ALA A O 1
ATOM 990 N N . ASP A 1 124 ? -22.325 -10.664 19.238 1.00 89.69 124 ASP A N 1
ATOM 991 C CA . ASP A 1 124 ? -23.052 -11.453 20.244 1.00 89.69 124 ASP A CA 1
ATOM 992 C C . ASP A 1 124 ? -22.673 -11.029 21.676 1.00 89.69 124 ASP A C 1
ATOM 994 O O . ASP A 1 124 ? -23.522 -10.853 22.559 1.00 89.69 124 ASP A O 1
ATOM 998 N N . VAL A 1 125 ? -21.378 -10.789 21.914 1.00 89.56 125 VAL A N 1
ATOM 999 C CA . VAL A 1 125 ? -20.882 -10.273 23.203 1.00 89.56 125 VAL A CA 1
ATOM 1000 C C . VAL A 1 125 ? -21.465 -8.889 23.503 1.00 89.56 125 VAL A C 1
ATOM 1002 O O . VAL A 1 125 ? -21.806 -8.591 24.654 1.00 89.56 125 VAL A O 1
ATOM 1005 N N . TYR A 1 126 ? -21.583 -8.037 22.482 1.00 90.94 126 TYR A N 1
ATOM 1006 C CA . TYR A 1 126 ? -22.163 -6.706 22.620 1.00 90.94 126 TYR A CA 1
ATOM 1007 C C . TYR A 1 126 ? -23.658 -6.763 22.945 1.00 90.94 126 TYR A C 1
ATOM 1009 O O . TYR A 1 126 ? -24.109 -6.009 23.805 1.00 90.94 126 TYR A O 1
ATOM 1017 N N . GLU A 1 127 ? -24.418 -7.673 22.337 1.00 90.50 127 GLU A N 1
ATOM 1018 C CA . GLU A 1 127 ? -25.842 -7.848 22.645 1.00 90.50 127 GLU A CA 1
ATOM 1019 C C . GLU A 1 127 ? -26.076 -8.306 24.092 1.00 90.50 127 GLU A C 1
ATOM 1021 O O . GLU A 1 127 ? -26.976 -7.806 24.769 1.00 90.50 127 GLU A O 1
ATOM 1026 N N . ARG A 1 128 ? -25.228 -9.207 24.605 1.00 90.94 128 ARG A N 1
ATOM 1027 C CA . ARG A 1 128 ? -25.346 -9.746 25.970 1.00 90.94 128 ARG A CA 1
ATOM 1028 C C . ARG A 1 128 ? -24.897 -8.784 27.069 1.00 90.94 128 ARG A C 1
ATOM 1030 O O . ARG A 1 128 ? -25.549 -8.667 28.104 1.00 90.94 128 ARG A O 1
ATOM 1037 N N . GLU A 1 129 ? -23.728 -8.168 26.904 1.00 90.12 129 GLU A N 1
ATOM 1038 C CA . GLU A 1 129 ? -23.033 -7.439 27.981 1.00 90.12 129 GLU A CA 1
ATOM 1039 C C . GLU A 1 129 ? -22.782 -5.958 27.660 1.00 90.12 129 GLU A C 1
ATOM 1041 O O . GLU A 1 129 ? -22.241 -5.210 28.491 1.00 90.12 129 GLU A O 1
ATOM 1046 N N . GLY A 1 130 ? -23.151 -5.516 26.456 1.00 91.69 130 GLY A N 1
ATOM 1047 C CA . GLY A 1 130 ? -22.893 -4.171 25.963 1.00 91.69 130 GLY A CA 1
ATOM 1048 C C . GLY A 1 130 ? -21.403 -3.835 25.916 1.00 91.69 130 GLY A C 1
ATOM 1049 O O . GLY A 1 130 ? -20.516 -4.689 25.833 1.00 91.69 130 GLY A O 1
ATOM 1050 N N . ILE A 1 131 ? -21.097 -2.543 26.043 1.00 91.50 131 ILE A N 1
ATOM 1051 C CA . ILE A 1 131 ? -19.716 -2.043 26.002 1.00 91.50 131 ILE A CA 1
ATOM 1052 C C . ILE A 1 131 ? -18.838 -2.589 27.141 1.00 91.50 131 ILE A C 1
ATOM 1054 O O . ILE A 1 131 ? -17.619 -2.696 26.995 1.00 91.50 131 ILE A O 1
ATOM 1058 N N . LYS A 1 132 ? -19.443 -2.948 28.283 1.00 90.75 132 LYS A N 1
ATOM 1059 C CA . LYS A 1 132 ? -18.713 -3.479 29.442 1.00 90.75 132 LYS A CA 1
ATOM 1060 C C . LYS A 1 132 ? -18.147 -4.865 29.147 1.00 90.75 132 LYS A C 1
ATOM 1062 O O . LYS A 1 132 ? -17.024 -5.130 29.565 1.00 90.75 132 LYS A O 1
ATOM 1067 N N . GLY A 1 133 ? -18.879 -5.710 28.415 1.00 89.19 133 GLY A N 1
ATOM 1068 C CA . GLY A 1 133 ? -18.384 -7.015 27.964 1.00 89.19 133 GLY A CA 1
ATOM 1069 C C . GLY A 1 133 ? -17.138 -6.869 27.099 1.00 89.19 133 GLY A C 1
ATOM 1070 O O . GLY A 1 133 ? -16.103 -7.467 27.385 1.00 89.19 133 GLY A O 1
ATOM 1071 N N . ILE A 1 134 ? -17.192 -5.951 26.131 1.00 89.75 134 ILE A N 1
ATOM 1072 C CA . ILE A 1 134 ? -16.069 -5.669 25.229 1.00 89.75 134 ILE A CA 1
ATOM 1073 C C . ILE A 1 134 ? -14.828 -5.178 25.993 1.00 89.75 134 ILE A C 1
ATOM 1075 O O . ILE A 1 134 ? -13.706 -5.589 25.706 1.00 89.75 134 ILE A O 1
ATOM 1079 N N . GLN A 1 135 ? -15.007 -4.307 26.989 1.00 91.06 135 GLN A N 1
ATOM 1080 C CA . GLN A 1 135 ? -13.892 -3.739 27.759 1.00 91.06 135 GLN A CA 1
ATOM 1081 C C . GLN A 1 135 ? -13.206 -4.731 28.706 1.00 91.06 135 GLN A C 1
ATOM 1083 O O . GLN A 1 135 ? -12.050 -4.514 29.066 1.00 91.06 135 GLN A O 1
ATOM 1088 N N . LYS A 1 136 ? -13.884 -5.808 29.121 1.00 90.06 136 LYS A N 1
ATOM 1089 C CA . LYS A 1 136 ? -13.268 -6.860 29.949 1.00 90.06 136 LYS A CA 1
ATOM 1090 C C . LYS A 1 136 ? -12.247 -7.690 29.164 1.00 90.06 136 LYS A C 1
ATOM 1092 O O . LYS A 1 136 ? -11.438 -8.394 29.767 1.00 90.06 136 LYS A O 1
ATOM 1097 N N . MET A 1 137 ? -12.277 -7.625 27.833 1.00 87.19 137 MET A N 1
ATOM 1098 C CA . MET A 1 137 ? -11.452 -8.466 26.975 1.00 87.19 137 MET A CA 1
ATOM 1099 C C . MET A 1 137 ? -9.984 -8.037 26.988 1.00 87.19 137 MET A C 1
ATOM 1101 O O . MET A 1 137 ? -9.624 -6.864 26.847 1.00 87.19 137 MET A O 1
ATOM 1105 N N . LYS A 1 138 ? -9.095 -9.023 27.125 1.00 88.94 138 LYS A N 1
ATOM 1106 C CA . LYS A 1 138 ? -7.653 -8.789 27.188 1.00 88.94 138 LYS A CA 1
ATOM 1107 C C . LYS A 1 138 ? -7.154 -8.206 25.865 1.00 88.94 138 LYS A C 1
ATOM 1109 O O . LYS A 1 138 ? -7.158 -8.870 24.841 1.00 88.94 138 LYS A O 1
ATOM 1114 N N . GLY A 1 139 ? -6.633 -6.981 25.915 1.00 88.12 139 GLY A N 1
ATOM 1115 C CA . GLY A 1 139 ? -6.069 -6.300 24.743 1.00 88.12 139 GLY A CA 1
ATOM 1116 C C . GLY A 1 139 ? -6.982 -5.247 24.119 1.00 88.12 139 GLY A C 1
ATOM 1117 O O . GLY A 1 139 ? -6.497 -4.474 23.296 1.00 88.12 139 GLY A O 1
ATOM 1118 N N . ILE A 1 140 ? -8.236 -5.145 24.567 1.00 92.25 140 ILE A N 1
ATOM 1119 C CA . ILE A 1 140 ? -9.175 -4.102 24.153 1.00 92.25 140 ILE A CA 1
ATOM 1120 C C . ILE A 1 140 ? -9.311 -3.094 25.299 1.00 92.25 140 ILE A C 1
ATOM 1122 O O . ILE A 1 140 ? -9.699 -3.429 26.412 1.00 92.25 140 ILE A O 1
ATOM 1126 N N . GLY A 1 141 ? -8.942 -1.840 25.038 1.00 91.25 141 GLY A N 1
ATOM 1127 C CA . GLY A 1 141 ? -9.107 -0.737 25.985 1.00 91.25 141 GLY A CA 1
ATOM 1128 C C . GLY A 1 141 ? -10.400 0.044 25.750 1.00 91.25 141 GLY A C 1
ATOM 1129 O O . GLY A 1 141 ? -11.115 -0.180 24.774 1.00 91.25 141 GLY A O 1
ATOM 1130 N N . LYS A 1 142 ? -10.659 1.043 26.601 1.00 92.56 142 LYS A N 1
ATOM 1131 C CA . LYS A 1 142 ? -11.837 1.924 26.494 1.00 92.56 142 LYS A CA 1
ATOM 1132 C C . LYS A 1 142 ? -11.991 2.544 25.096 1.00 92.56 142 LYS A C 1
ATOM 1134 O O . LYS A 1 142 ? -13.045 2.437 24.483 1.00 92.56 142 LYS A O 1
ATOM 1139 N N . SER A 1 143 ? -10.918 3.125 24.561 1.00 92.25 143 SER A N 1
ATOM 1140 C CA . SER A 1 143 ? -10.954 3.851 23.284 1.00 92.25 143 SER A CA 1
ATOM 1141 C C . SER A 1 143 ? -11.087 2.958 22.047 1.00 92.25 143 SER A C 1
ATOM 1143 O O . SER A 1 143 ? -11.519 3.439 20.998 1.00 92.25 143 SER A O 1
ATOM 1145 N N . THR A 1 144 ? -10.675 1.689 22.130 1.00 93.81 144 THR A N 1
ATOM 1146 C CA . THR A 1 144 ? -10.892 0.694 21.070 1.00 93.81 144 THR A CA 1
ATOM 1147 C C . THR A 1 144 ? -12.288 0.098 21.185 1.00 93.81 144 THR A C 1
ATOM 1149 O O . THR A 1 144 ? -12.945 -0.040 20.164 1.00 93.81 144 THR A O 1
ATOM 1152 N N . ALA A 1 145 ? -12.782 -0.150 22.404 1.00 94.69 145 ALA A N 1
ATOM 1153 C CA . ALA A 1 145 ? -14.147 -0.619 22.642 1.00 94.69 145 ALA A CA 1
ATOM 1154 C C . ALA A 1 145 ? -15.204 0.355 22.093 1.00 94.69 145 ALA A C 1
ATOM 1156 O O . ALA A 1 145 ? -16.127 -0.070 21.411 1.00 94.69 145 ALA A O 1
ATOM 1157 N N . GLU A 1 146 ? -15.022 1.662 22.301 1.00 94.75 146 GLU A N 1
ATOM 1158 C CA . GLU A 1 146 ? -15.898 2.700 21.726 1.00 94.75 146 GLU A CA 1
ATOM 1159 C C . GLU A 1 146 ? -15.934 2.655 20.185 1.00 94.75 146 GLU A C 1
ATOM 1161 O O . GLU A 1 146 ? -16.966 2.912 19.574 1.00 94.75 146 GLU A O 1
ATOM 1166 N N . LYS A 1 147 ? -14.818 2.298 19.535 1.00 94.62 147 LYS A N 1
ATOM 1167 C CA . LYS A 1 147 ? -14.745 2.183 18.067 1.00 94.62 147 LYS A CA 1
ATOM 1168 C C . LYS A 1 147 ? -15.380 0.901 17.546 1.00 94.62 147 LYS A C 1
ATOM 1170 O O . LYS A 1 147 ? -15.950 0.916 16.463 1.00 94.62 147 LYS A O 1
ATOM 1175 N N . ILE A 1 148 ? -15.271 -0.184 18.309 1.00 93.38 148 ILE A N 1
ATOM 1176 C CA . ILE A 1 148 ? -15.969 -1.441 18.025 1.00 93.38 148 ILE A CA 1
ATOM 1177 C C . ILE A 1 148 ? -17.476 -1.196 18.087 1.00 93.38 148 ILE A C 1
ATOM 1179 O O . ILE A 1 148 ? -18.186 -1.536 17.151 1.00 93.38 148 ILE A O 1
ATOM 1183 N N . GLU A 1 149 ? -17.949 -0.529 19.142 1.00 93.44 149 GLU A N 1
ATOM 1184 C CA . GLU A 1 149 ? -19.355 -0.142 19.260 1.00 93.44 149 GLU A CA 1
ATOM 1185 C C . GLU A 1 149 ? -19.801 0.759 18.099 1.00 93.44 149 GLU A C 1
ATOM 1187 O O . GLU A 1 149 ? -20.882 0.563 17.547 1.00 93.44 149 GLU A O 1
ATOM 1192 N N . GLU A 1 150 ? -18.982 1.744 17.712 1.00 93.88 150 GLU A N 1
ATOM 1193 C CA . GLU A 1 150 ? -19.295 2.594 16.561 1.00 93.88 150 GLU A CA 1
ATOM 1194 C C . GLU A 1 150 ? -19.449 1.772 15.276 1.00 93.88 150 GLU A C 1
ATOM 1196 O O . GLU A 1 150 ? -20.396 2.007 14.525 1.00 93.88 150 GLU A O 1
ATOM 1201 N N . TYR A 1 151 ? -18.561 0.801 15.051 1.00 93.25 151 TYR A N 1
ATOM 1202 C CA . TYR A 1 151 ? -18.646 -0.092 13.903 1.00 93.25 151 TYR A CA 1
ATOM 1203 C C . TYR A 1 151 ? -19.921 -0.936 13.935 1.00 93.25 151 TYR A C 1
ATOM 1205 O O . TYR A 1 151 ? -20.650 -0.925 12.958 1.00 93.25 151 TYR A O 1
ATOM 1213 N N . ILE A 1 152 ? -20.255 -1.570 15.063 1.00 90.75 152 ILE A N 1
ATOM 1214 C CA . ILE A 1 152 ? -21.476 -2.389 15.189 1.00 90.75 152 ILE A CA 1
ATOM 1215 C C . ILE A 1 152 ? -22.744 -1.559 14.907 1.00 90.75 152 ILE A C 1
ATOM 1217 O O . ILE A 1 152 ? -23.711 -2.067 14.353 1.00 90.75 152 ILE A O 1
ATOM 1221 N N . LYS A 1 153 ? -22.758 -0.269 15.270 1.00 90.62 153 LYS A N 1
ATOM 1222 C CA . LYS A 1 153 ? -23.935 0.601 15.080 1.00 90.62 153 LYS A CA 1
ATOM 1223 C C . LYS A 1 153 ? -24.044 1.239 13.697 1.00 90.62 153 LYS A C 1
ATOM 1225 O O . LYS A 1 153 ? -25.142 1.624 13.305 1.00 90.62 153 LYS A O 1
ATOM 1230 N N . LYS A 1 154 ? -22.920 1.495 13.027 1.00 89.44 154 LYS A N 1
ATOM 1231 C CA . LYS A 1 154 ? -22.867 2.340 11.817 1.00 89.44 154 LYS A CA 1
ATOM 1232 C C . LYS A 1 154 ? -22.183 1.671 10.626 1.00 89.44 154 LYS A C 1
ATOM 1234 O O . LYS A 1 154 ? -22.035 2.325 9.596 1.00 89.44 154 LYS A O 1
ATOM 1239 N N . ASP A 1 155 ? -21.666 0.458 10.801 1.00 87.25 155 ASP A N 1
ATOM 1240 C CA . ASP A 1 155 ? -20.794 -0.280 9.875 1.00 87.25 155 ASP A CA 1
ATOM 1241 C C . ASP A 1 155 ? -19.523 0.472 9.439 1.00 87.25 155 ASP A C 1
ATOM 1243 O O . ASP A 1 155 ? -18.819 0.076 8.508 1.00 87.25 155 ASP A O 1
ATOM 1247 N N . ALA A 1 156 ? -19.188 1.579 10.109 1.00 87.44 156 ALA A N 1
ATOM 1248 C CA . ALA A 1 156 ? -18.075 2.441 9.740 1.00 87.44 156 ALA A CA 1
ATOM 1249 C C . ALA A 1 156 ? -17.470 3.141 10.957 1.00 87.44 156 ALA A C 1
ATOM 1251 O O . ALA A 1 156 ? -18.176 3.650 11.826 1.00 87.44 156 ALA A O 1
ATOM 1252 N N . ILE A 1 157 ? -16.138 3.241 10.974 1.00 93.25 157 ILE A N 1
ATOM 1253 C CA . ILE A 1 157 ? -15.393 3.928 12.031 1.00 93.25 157 ILE A CA 1
ATOM 1254 C C . ILE A 1 157 ? -14.966 5.299 11.521 1.00 93.25 157 ILE A C 1
ATOM 1256 O O . ILE A 1 157 ? -14.110 5.418 10.639 1.00 93.25 157 ILE A O 1
ATOM 1260 N N . ARG A 1 158 ? -15.504 6.366 12.118 1.00 93.31 158 ARG A N 1
ATOM 1261 C CA . ARG A 1 158 ? -15.207 7.743 11.691 1.00 93.31 158 ARG A CA 1
ATOM 1262 C C . ARG A 1 158 ? -13.709 8.049 11.745 1.00 93.31 158 ARG A C 1
ATOM 1264 O O . ARG A 1 158 ? -13.159 8.674 10.840 1.00 93.31 158 ARG A O 1
ATOM 1271 N N . TYR A 1 159 ? -13.041 7.559 12.786 1.00 92.88 159 TYR A N 1
ATOM 1272 C CA . TYR A 1 159 ? -11.609 7.761 12.991 1.00 92.88 159 TYR A CA 1
ATOM 1273 C C . TYR A 1 159 ? -10.740 7.173 11.865 1.00 92.88 159 TYR A C 1
ATOM 1275 O O . TYR A 1 159 ? -9.731 7.774 11.498 1.00 92.88 159 TYR A O 1
ATOM 1283 N N . GLN A 1 160 ? -11.135 6.031 11.287 1.00 93.94 160 GLN A N 1
ATOM 1284 C CA . GLN A 1 160 ? -10.429 5.424 10.151 1.00 93.94 160 GLN A CA 1
ATOM 1285 C C . GLN A 1 160 ? -10.486 6.349 8.933 1.00 93.94 160 GLN A C 1
ATOM 1287 O O . GLN A 1 160 ? -9.450 6.645 8.340 1.00 93.94 160 GLN A O 1
ATOM 1292 N N . LYS A 1 161 ? -11.679 6.858 8.604 1.00 92.62 161 LYS A N 1
ATOM 1293 C CA . LYS A 1 161 ? -11.888 7.761 7.465 1.00 92.62 161 LYS A CA 1
ATOM 1294 C C . LYS A 1 161 ? -11.087 9.056 7.612 1.00 92.62 161 LYS A C 1
ATOM 1296 O O . LYS A 1 161 ? -10.371 9.452 6.699 1.00 92.62 161 LYS A O 1
ATOM 1301 N N . GLU A 1 162 ? -11.119 9.665 8.797 1.00 94.25 162 GLU A N 1
ATOM 1302 C CA . GLU A 1 162 ? -10.332 10.872 9.080 1.00 94.25 162 GLU A CA 1
ATOM 1303 C C . GLU A 1 162 ? -8.820 10.645 8.903 1.00 94.25 162 GLU A C 1
ATOM 1305 O O . GLU A 1 162 ? -8.111 11.520 8.399 1.00 94.25 162 GLU A O 1
ATOM 1310 N N . LEU A 1 163 ? -8.310 9.476 9.309 1.00 94.06 163 LEU A N 1
ATOM 1311 C CA . LEU A 1 163 ? -6.907 9.113 9.106 1.00 94.06 163 LEU A CA 1
ATOM 1312 C C . LEU A 1 163 ? -6.582 8.853 7.633 1.00 94.06 163 LEU A C 1
ATOM 1314 O O . LEU A 1 163 ? -5.511 9.259 7.173 1.00 94.06 163 LEU A O 1
ATOM 1318 N N . GLN A 1 164 ? -7.480 8.207 6.887 1.00 92.44 164 GLN A N 1
ATOM 1319 C CA . GLN A 1 164 ? -7.305 7.964 5.454 1.00 92.44 164 GLN A CA 1
ATOM 1320 C C . GLN A 1 164 ? -7.147 9.282 4.689 1.00 92.44 164 GLN A C 1
ATOM 1322 O O . GLN A 1 164 ? -6.185 9.426 3.932 1.00 92.44 164 GLN A O 1
ATOM 1327 N N . ASP A 1 165 ? -8.006 10.266 4.958 1.00 91.75 165 ASP A N 1
ATOM 1328 C CA . ASP A 1 165 ? -7.969 11.569 4.288 1.00 91.75 165 ASP A CA 1
ATOM 1329 C C . ASP A 1 165 ? -6.691 12.349 4.631 1.00 91.75 165 ASP A C 1
ATOM 1331 O O . ASP A 1 165 ? -5.984 12.839 3.745 1.00 91.75 165 ASP A O 1
ATOM 1335 N N . LYS A 1 166 ? -6.322 12.398 5.919 1.00 93.25 166 LYS A N 1
ATOM 1336 C CA . LYS A 1 166 ? -5.105 13.093 6.383 1.00 93.25 166 LYS A CA 1
ATOM 1337 C C . LYS A 1 166 ? -3.822 12.496 5.813 1.00 93.25 166 LYS A C 1
ATOM 1339 O O . LYS A 1 166 ? -2.841 13.209 5.595 1.00 93.25 166 LYS A O 1
ATOM 1344 N N . THR A 1 167 ? -3.804 11.184 5.596 1.00 94.56 167 THR A N 1
ATOM 1345 C CA . THR A 1 167 ? -2.604 10.461 5.162 1.00 94.56 167 THR A CA 1
ATOM 1346 C C . THR A 1 167 ? -2.600 10.122 3.674 1.00 94.56 167 THR A C 1
ATOM 1348 O O . THR A 1 167 ? -1.613 9.557 3.209 1.00 94.56 167 THR A O 1
ATOM 1351 N N . ALA A 1 168 ? -3.626 10.500 2.906 1.00 95.38 168 ALA A N 1
ATOM 1352 C CA . ALA A 1 168 ? -3.804 10.108 1.505 1.00 95.38 168 ALA A CA 1
ATOM 1353 C C . ALA A 1 168 ? -2.544 10.317 0.641 1.00 95.38 168 ALA A C 1
ATOM 1355 O O . ALA A 1 168 ? -2.075 9.396 -0.027 1.00 95.38 168 ALA A O 1
ATOM 1356 N N . ILE A 1 169 ? -1.928 11.501 0.724 1.00 95.50 169 ILE A N 1
ATOM 1357 C CA . ILE A 1 169 ? -0.690 11.822 -0.011 1.00 95.50 169 ILE A CA 1
ATOM 1358 C C . ILE A 1 169 ? 0.471 10.934 0.456 1.00 95.50 169 ILE A C 1
ATOM 1360 O O . ILE A 1 169 ? 1.225 10.404 -0.361 1.00 95.50 169 ILE A O 1
ATOM 1364 N N . ARG A 1 170 ? 0.616 10.738 1.773 1.00 95.31 170 ARG A N 1
ATOM 1365 C CA . ARG A 1 170 ? 1.686 9.904 2.336 1.00 95.31 170 ARG A CA 1
ATOM 1366 C C . ARG A 1 170 ? 1.530 8.445 1.920 1.00 95.31 170 ARG A C 1
ATOM 1368 O O . ARG A 1 170 ? 2.540 7.794 1.678 1.00 95.31 170 ARG A O 1
ATOM 1375 N N . GLN A 1 171 ? 0.294 7.954 1.804 1.00 96.06 171 GLN A N 1
ATOM 1376 C CA . GLN A 1 171 ? 0.009 6.576 1.403 1.00 96.06 171 GLN A CA 1
ATOM 1377 C C . GLN A 1 171 ? 0.478 6.322 -0.026 1.00 96.06 171 GLN A C 1
ATOM 1379 O O . GLN A 1 171 ? 1.106 5.303 -0.288 1.00 96.06 171 GLN A O 1
ATOM 1384 N N . ILE A 1 172 ? 0.219 7.267 -0.933 1.00 96.88 172 ILE A N 1
ATOM 1385 C CA . ILE A 1 172 ? 0.671 7.193 -2.327 1.00 96.88 172 ILE A CA 1
ATOM 1386 C C . ILE A 1 172 ? 2.198 7.151 -2.392 1.00 96.88 172 ILE A C 1
ATOM 1388 O O . ILE A 1 172 ? 2.764 6.304 -3.077 1.00 96.88 172 ILE A O 1
ATOM 1392 N N . ILE A 1 173 ? 2.870 8.037 -1.652 1.00 96.56 173 ILE A N 1
ATOM 1393 C CA . ILE A 1 173 ? 4.336 8.095 -1.634 1.00 96.56 173 ILE A CA 1
ATOM 1394 C C . ILE A 1 173 ? 4.917 6.797 -1.065 1.00 96.56 173 ILE A C 1
ATOM 1396 O O . ILE A 1 173 ? 5.808 6.211 -1.672 1.00 96.56 173 ILE A O 1
ATOM 1400 N N . ALA A 1 174 ? 4.406 6.326 0.074 1.00 96.19 174 ALA A N 1
ATOM 1401 C CA . ALA A 1 174 ? 4.863 5.082 0.684 1.00 96.19 174 ALA A CA 1
ATOM 1402 C C . ALA A 1 174 ? 4.650 3.880 -0.247 1.00 96.19 174 ALA A C 1
ATOM 1404 O O . ALA A 1 174 ? 5.551 3.059 -0.392 1.00 96.19 174 ALA A O 1
ATOM 1405 N N . HIS A 1 175 ? 3.503 3.808 -0.930 1.00 97.19 175 HIS A N 1
ATOM 1406 C CA . HIS A 1 175 ? 3.214 2.751 -1.902 1.00 97.19 175 HIS A CA 1
ATOM 1407 C C . HIS A 1 175 ? 4.153 2.796 -3.114 1.00 97.19 175 HIS A C 1
ATOM 1409 O O . HIS A 1 175 ? 4.676 1.765 -3.523 1.00 97.19 175 HIS A O 1
ATOM 1415 N N . PHE A 1 176 ? 4.447 3.989 -3.635 1.00 97.12 176 PHE A N 1
ATOM 1416 C CA . PHE A 1 176 ? 5.428 4.182 -4.707 1.00 97.12 176 PHE A CA 1
ATOM 1417 C C . PHE A 1 176 ? 6.842 3.728 -4.314 1.00 97.12 176 PHE A C 1
ATOM 1419 O O . PHE A 1 176 ? 7.545 3.109 -5.106 1.00 97.12 176 PHE A O 1
ATOM 1426 N N . PHE A 1 177 ? 7.284 4.006 -3.088 1.00 96.38 177 PHE A N 1
ATOM 1427 C CA . PHE A 1 177 ? 8.582 3.511 -2.621 1.00 96.38 177 PHE A CA 1
ATOM 1428 C C . PHE A 1 177 ? 8.568 1.999 -2.380 1.00 96.38 177 PHE A C 1
ATOM 1430 O O . PHE A 1 177 ? 9.525 1.316 -2.747 1.00 96.38 177 PHE A O 1
ATOM 1437 N N . LYS A 1 178 ? 7.451 1.460 -1.882 1.00 95.94 178 LYS A N 1
ATOM 1438 C CA . LYS A 1 178 ? 7.246 0.016 -1.743 1.00 95.94 178 LYS A CA 1
ATOM 1439 C C . LYS A 1 178 ? 7.327 -0.703 -3.092 1.00 95.94 178 LYS A C 1
ATOM 1441 O O . LYS A 1 178 ? 7.957 -1.753 -3.168 1.00 95.94 178 LYS A O 1
ATOM 1446 N N . SER A 1 179 ? 6.786 -0.127 -4.170 1.00 96.00 179 SER A N 1
ATOM 1447 C CA . SER A 1 179 ? 6.896 -0.699 -5.524 1.00 96.00 179 SER A CA 1
ATOM 1448 C C . SER A 1 179 ? 8.328 -0.676 -6.087 1.00 96.00 179 SER A C 1
ATOM 1450 O O . SER A 1 179 ? 8.627 -1.374 -7.060 1.00 96.00 179 SER A O 1
ATOM 1452 N N . LYS A 1 180 ? 9.225 0.100 -5.462 1.00 94.69 180 LYS A N 1
ATOM 1453 C CA . LYS A 1 180 ? 10.679 0.096 -5.694 1.00 94.69 180 LYS A CA 1
ATOM 1454 C C . LYS A 1 180 ? 11.460 -0.788 -4.711 1.00 94.69 180 LYS A C 1
ATOM 1456 O O . LYS A 1 180 ? 12.684 -0.804 -4.766 1.00 94.69 180 LYS A O 1
ATOM 1461 N N . GLY A 1 181 ? 10.775 -1.513 -3.826 1.00 94.06 181 GLY A N 1
ATOM 1462 C CA . GLY A 1 181 ? 11.392 -2.388 -2.826 1.00 94.06 181 GLY A CA 1
ATOM 1463 C C . GLY A 1 181 ? 11.867 -1.683 -1.554 1.00 94.06 181 GLY A C 1
ATOM 1464 O O . GLY A 1 181 ? 12.499 -2.326 -0.727 1.00 94.06 181 GLY A O 1
ATOM 1465 N N . ILE A 1 182 ? 11.553 -0.396 -1.372 1.00 93.31 182 ILE A N 1
ATOM 1466 C CA . ILE A 1 182 ? 11.923 0.371 -0.175 1.00 93.31 182 ILE A CA 1
ATOM 1467 C C . ILE A 1 182 ? 10.779 0.275 0.840 1.00 93.31 182 ILE A C 1
ATOM 1469 O O . ILE A 1 182 ? 9.643 0.659 0.544 1.00 93.31 182 ILE A O 1
ATOM 1473 N N . SER A 1 183 ? 11.069 -0.233 2.041 1.00 93.75 183 SER A N 1
ATOM 1474 C CA . SER A 1 183 ? 10.073 -0.356 3.115 1.00 93.75 183 SER A CA 1
ATOM 1475 C C . SER A 1 183 ? 9.726 1.001 3.746 1.00 93.75 183 SER A C 1
ATOM 1477 O O . SER A 1 183 ? 10.397 2.011 3.525 1.00 93.75 183 SER A O 1
ATOM 1479 N N . LEU A 1 184 ? 8.666 1.054 4.561 1.00 91.25 184 LEU A N 1
ATOM 1480 C CA . LEU A 1 184 ? 8.270 2.288 5.249 1.00 91.25 184 LEU A CA 1
ATOM 1481 C C . LEU A 1 184 ? 9.326 2.734 6.273 1.00 91.25 184 LEU A C 1
ATOM 1483 O O . LEU A 1 184 ? 9.568 3.932 6.445 1.00 91.25 184 LEU A O 1
ATOM 1487 N N . GLU A 1 185 ? 9.941 1.777 6.963 1.00 90.25 185 GLU A N 1
ATOM 1488 C CA . GLU A 1 185 ? 11.006 1.995 7.940 1.00 90.25 185 GLU A CA 1
ATOM 1489 C C . GLU A 1 185 ? 12.232 2.592 7.253 1.00 90.25 185 GLU A C 1
ATOM 1491 O O . GLU A 1 185 ? 12.731 3.637 7.678 1.00 90.25 185 GLU A O 1
ATOM 1496 N N . GLU A 1 186 ? 12.646 1.979 6.143 1.00 92.25 186 GLU A N 1
ATOM 1497 C CA . GLU A 1 186 ? 13.775 2.437 5.344 1.00 92.25 186 GLU A CA 1
ATOM 1498 C C . GLU A 1 186 ? 13.497 3.823 4.745 1.00 92.25 186 GLU A C 1
ATOM 1500 O O . GLU A 1 186 ? 14.339 4.718 4.810 1.00 92.25 186 GLU A O 1
ATOM 1505 N N . LEU A 1 187 ? 12.277 4.069 4.253 1.00 91.69 187 LEU A N 1
ATOM 1506 C CA . LEU A 1 187 ? 11.862 5.382 3.755 1.00 91.69 187 LEU A CA 1
ATOM 1507 C C . LEU A 1 187 ? 11.980 6.469 4.836 1.00 91.69 187 LEU A C 1
ATOM 1509 O O . LEU A 1 187 ? 12.476 7.567 4.564 1.00 91.69 187 LEU A O 1
ATOM 1513 N N . LYS A 1 188 ? 11.548 6.178 6.070 1.00 89.12 188 LYS A N 1
ATOM 1514 C CA . LYS A 1 188 ? 11.670 7.106 7.208 1.00 89.12 188 LYS A CA 1
ATOM 1515 C C . LYS A 1 188 ? 13.129 7.364 7.567 1.00 89.12 188 LYS A C 1
ATOM 1517 O O . LYS A 1 188 ? 13.490 8.506 7.853 1.00 89.12 188 LYS A O 1
ATOM 1522 N N . GLU A 1 189 ? 13.962 6.330 7.568 1.00 90.06 189 GLU A N 1
ATOM 1523 C CA . GLU A 1 189 ? 15.389 6.453 7.851 1.00 90.06 189 GLU A CA 1
ATOM 1524 C C . GLU A 1 189 ? 16.109 7.274 6.776 1.00 90.06 189 GLU A C 1
ATOM 1526 O O . GLU A 1 189 ? 16.802 8.241 7.096 1.00 90.06 189 GLU A O 1
ATOM 1531 N N . ASN A 1 190 ? 15.865 6.968 5.505 1.00 90.25 190 ASN A N 1
ATOM 1532 C CA . ASN A 1 190 ? 16.429 7.684 4.366 1.00 90.25 190 ASN A CA 1
ATOM 1533 C C . ASN A 1 190 ? 15.991 9.156 4.336 1.00 90.25 190 ASN A C 1
ATOM 1535 O O . ASN A 1 190 ? 16.795 10.032 4.006 1.00 90.25 190 ASN A O 1
ATOM 1539 N N . ALA A 1 191 ? 14.752 9.458 4.736 1.00 87.25 191 ALA A N 1
ATOM 1540 C CA . ALA A 1 191 ? 14.285 10.834 4.898 1.00 87.25 191 ALA A CA 1
ATOM 1541 C C . ALA A 1 191 ? 15.010 11.564 6.046 1.00 87.25 191 ALA A C 1
ATOM 1543 O O . ALA A 1 191 ? 15.420 12.713 5.879 1.00 87.25 191 ALA A O 1
ATOM 1544 N N . ARG A 1 192 ? 15.234 10.899 7.193 1.00 88.50 192 ARG A N 1
ATOM 1545 C CA . ARG A 1 192 ? 16.002 11.460 8.326 1.00 88.50 192 ARG A CA 1
ATOM 1546 C C . ARG A 1 192 ? 17.461 11.723 7.958 1.00 88.50 192 ARG A C 1
ATOM 1548 O O . ARG A 1 192 ? 17.984 12.787 8.277 1.00 88.50 192 ARG A O 1
ATOM 1555 N N . LYS A 1 193 ? 18.090 10.786 7.244 1.00 91.00 193 LYS A N 1
ATOM 1556 C CA . LYS A 1 193 ? 19.462 10.902 6.724 1.00 91.00 193 LYS A CA 1
ATOM 1557 C C . LYS A 1 193 ? 19.583 11.879 5.546 1.00 91.00 193 LYS A C 1
ATOM 1559 O O . LYS A 1 193 ? 20.682 12.076 5.042 1.00 91.00 193 LYS A O 1
ATOM 1564 N N . LYS A 1 194 ? 18.476 12.486 5.092 1.00 86.50 194 LYS A N 1
ATOM 1565 C CA . LYS A 1 194 ? 18.397 13.355 3.903 1.00 86.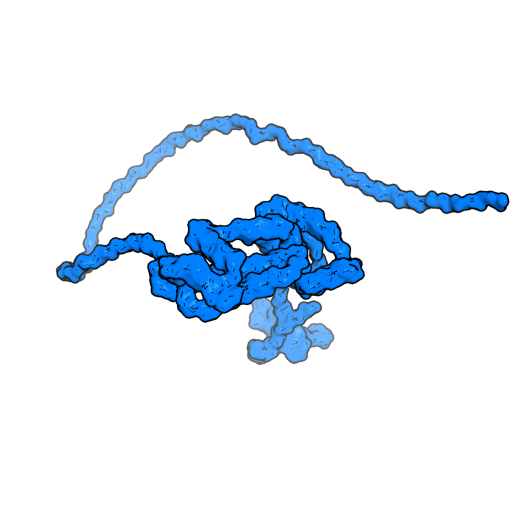50 194 LYS A CA 1
ATOM 1566 C C . LYS A 1 194 ? 18.874 12.683 2.603 1.00 86.50 194 LYS A C 1
ATOM 1568 O O . LYS A 1 194 ? 19.146 13.377 1.628 1.00 86.50 194 LYS A O 1
ATOM 1573 N N . ALA A 1 195 ? 18.917 11.349 2.563 1.00 81.94 195 ALA A N 1
ATOM 1574 C CA . ALA A 1 195 ? 19.190 10.578 1.351 1.00 81.94 195 ALA A CA 1
ATOM 1575 C C . ALA A 1 195 ? 18.023 10.686 0.355 1.00 81.94 195 ALA A C 1
ATOM 1577 O O . ALA A 1 195 ? 18.227 10.758 -0.855 1.00 81.94 195 ALA A O 1
ATOM 1578 N N . ILE A 1 196 ? 16.790 10.774 0.872 1.00 86.50 196 ILE A N 1
ATOM 1579 C CA . ILE A 1 196 ? 15.587 11.043 0.083 1.00 86.50 196 ILE A CA 1
ATOM 1580 C C . ILE A 1 196 ? 15.034 12.414 0.466 1.00 86.50 196 ILE A C 1
ATOM 1582 O O . ILE A 1 196 ? 14.619 12.654 1.601 1.00 86.50 196 ILE A O 1
ATOM 1586 N N . VAL A 1 197 ? 14.964 13.313 -0.514 1.00 91.50 197 VAL A N 1
ATOM 1587 C CA . VAL A 1 197 ? 14.298 14.610 -0.358 1.00 91.50 197 VAL A CA 1
ATOM 1588 C C . VAL A 1 197 ? 12.787 14.406 -0.505 1.00 91.50 197 VAL A C 1
ATOM 1590 O O . VAL A 1 197 ? 12.241 14.488 -1.604 1.00 91.50 197 VAL A O 1
ATOM 1593 N N . TYR A 1 198 ? 12.113 14.116 0.612 1.00 89.38 198 TYR A N 1
ATOM 1594 C CA . TYR A 1 198 ? 10.686 13.757 0.647 1.00 89.38 198 TYR A CA 1
ATOM 1595 C C . TYR A 1 198 ? 9.771 14.801 -0.018 1.00 89.38 198 TYR A C 1
ATOM 1597 O O . TYR A 1 198 ? 8.804 14.450 -0.692 1.00 89.38 198 TYR A O 1
ATOM 1605 N N . SER A 1 199 ? 10.111 16.088 0.098 1.00 91.31 199 SER A N 1
ATOM 1606 C CA . SER A 1 199 ? 9.347 17.197 -0.491 1.00 91.31 199 SER A CA 1
ATOM 1607 C C . SER A 1 199 ? 9.233 17.144 -2.017 1.00 91.31 199 SER A C 1
ATOM 1609 O O . SER A 1 199 ? 8.320 17.748 -2.570 1.00 91.31 199 SER A O 1
ATOM 1611 N N . ARG A 1 200 ? 10.104 16.400 -2.713 1.00 94.62 200 ARG A N 1
ATOM 1612 C CA . ARG A 1 200 ? 10.019 16.235 -4.173 1.00 94.62 200 ARG A CA 1
ATOM 1613 C C . ARG A 1 200 ? 8.820 15.394 -4.605 1.00 94.62 200 ARG A C 1
ATOM 1615 O O . ARG A 1 200 ? 8.345 15.556 -5.719 1.00 94.62 200 ARG A O 1
ATOM 1622 N N . TYR A 1 201 ? 8.316 14.528 -3.727 1.00 95.62 201 TYR A N 1
ATOM 1623 C CA . TYR A 1 201 ? 7.259 13.568 -4.056 1.00 95.62 201 TYR A CA 1
ATOM 1624 C C . TYR A 1 201 ? 5.861 14.052 -3.666 1.00 95.62 201 TYR A C 1
ATOM 1626 O O . TYR A 1 201 ? 4.872 13.504 -4.145 1.00 95.62 201 TYR A O 1
ATOM 1634 N N . THR A 1 202 ? 5.751 15.094 -2.836 1.00 95.62 202 THR A N 1
ATOM 1635 C CA . THR A 1 202 ? 4.460 15.585 -2.330 1.00 95.62 202 THR A CA 1
ATOM 1636 C C . THR A 1 202 ? 3.615 16.241 -3.418 1.00 95.62 202 THR A C 1
ATOM 1638 O O . THR A 1 202 ? 2.435 15.916 -3.541 1.00 95.62 202 THR A O 1
ATOM 1641 N N . ALA A 1 203 ? 4.201 17.121 -4.236 1.00 96.25 203 ALA A N 1
ATOM 1642 C CA . ALA A 1 203 ? 3.486 17.781 -5.328 1.00 96.25 203 ALA A CA 1
ATOM 1643 C C . ALA A 1 203 ? 3.042 16.794 -6.431 1.00 96.25 203 ALA A C 1
ATOM 1645 O O . ALA A 1 203 ? 1.861 16.813 -6.786 1.00 96.25 203 ALA A O 1
ATOM 1646 N N . PRO A 1 204 ? 3.904 15.873 -6.915 1.00 97.38 204 PRO A N 1
ATOM 1647 C CA . PRO A 1 204 ? 3.479 14.799 -7.810 1.00 97.38 204 PRO A CA 1
ATOM 1648 C C . PRO A 1 204 ? 2.375 13.931 -7.202 1.00 97.38 204 PRO A C 1
ATOM 1650 O O . PRO A 1 204 ? 1.335 13.746 -7.824 1.00 97.38 204 PRO A O 1
ATOM 1653 N N . ALA A 1 205 ? 2.539 13.445 -5.969 1.00 97.25 205 ALA A N 1
ATOM 1654 C CA . ALA A 1 205 ? 1.544 12.582 -5.333 1.00 97.25 205 ALA A CA 1
ATOM 1655 C C . ALA A 1 205 ? 0.181 13.271 -5.155 1.00 97.25 205 ALA A C 1
ATOM 1657 O O . ALA A 1 205 ? -0.852 12.632 -5.348 1.00 97.25 205 ALA A O 1
ATOM 1658 N N . LYS A 1 206 ? 0.163 14.576 -4.850 1.00 97.00 206 LYS A N 1
ATOM 1659 C CA . LYS A 1 206 ? -1.079 15.358 -4.802 1.00 97.00 206 LYS A CA 1
ATOM 1660 C C . LYS A 1 206 ? -1.777 15.372 -6.164 1.00 97.00 206 LYS A C 1
ATOM 1662 O O . LYS A 1 206 ? -2.957 15.053 -6.244 1.00 97.00 206 LYS A O 1
ATOM 1667 N N . LYS A 1 207 ? -1.032 15.654 -7.236 1.00 96.81 207 LYS A N 1
ATOM 1668 C CA . LYS A 1 207 ? -1.563 15.627 -8.605 1.00 96.81 207 LYS A CA 1
ATOM 1669 C C . LYS A 1 207 ? -2.071 14.235 -8.999 1.00 96.81 207 LYS A C 1
ATOM 1671 O O . LYS A 1 207 ? -3.085 14.128 -9.680 1.00 96.81 207 LYS A O 1
ATOM 1676 N N . LEU A 1 208 ? -1.399 13.169 -8.553 1.00 96.62 208 LEU A N 1
ATOM 1677 C CA . LEU A 1 208 ? -1.861 11.794 -8.766 1.00 96.62 208 LEU A CA 1
ATOM 1678 C C . LEU A 1 208 ? -3.212 11.539 -8.121 1.00 96.62 208 LEU A C 1
ATOM 1680 O O . LEU A 1 208 ? -4.089 10.962 -8.753 1.00 96.62 208 LEU A O 1
ATOM 1684 N N . LEU A 1 209 ? -3.365 11.973 -6.873 1.00 96.25 209 LEU A N 1
ATOM 1685 C CA . LEU A 1 209 ? -4.611 11.820 -6.140 1.00 96.25 209 LEU A CA 1
ATOM 1686 C C . LEU A 1 209 ? -5.752 12.586 -6.820 1.00 96.25 209 LEU A C 1
ATOM 1688 O O . LEU A 1 209 ? -6.838 12.036 -6.969 1.00 96.25 209 LEU A O 1
ATOM 1692 N N . GLU A 1 210 ? -5.486 13.811 -7.278 1.00 95.94 210 GLU A N 1
ATOM 1693 C CA . GLU A 1 210 ? -6.451 14.632 -8.022 1.00 95.94 210 GLU A CA 1
ATOM 1694 C C . GLU A 1 210 ? -6.888 13.960 -9.334 1.00 95.94 210 GLU A C 1
ATOM 1696 O O . GLU A 1 210 ? -8.077 13.925 -9.634 1.00 95.94 210 GLU A O 1
ATOM 1701 N N . LEU A 1 211 ? -5.951 13.376 -10.092 1.00 95.75 211 LEU A N 1
ATOM 1702 C CA . LEU A 1 211 ? -6.255 12.671 -11.345 1.00 95.75 211 LEU A CA 1
ATOM 1703 C C . LEU A 1 211 ? -6.986 11.339 -11.123 1.00 95.75 211 LEU A C 1
ATOM 1705 O O . LEU A 1 211 ? -7.872 10.983 -11.897 1.00 95.75 211 LEU A O 1
ATOM 1709 N N . ALA A 1 212 ? -6.607 10.588 -10.089 1.00 95.69 212 ALA A N 1
ATOM 1710 C CA . ALA A 1 212 ? -7.180 9.278 -9.795 1.00 95.69 212 ALA A CA 1
ATOM 1711 C C . ALA A 1 212 ? -8.565 9.365 -9.133 1.00 95.69 212 ALA A C 1
ATOM 1713 O O . ALA A 1 212 ? -9.375 8.444 -9.262 1.00 95.69 212 ALA A O 1
ATOM 1714 N N . GLY A 1 213 ? -8.816 10.431 -8.368 1.00 95.00 213 GLY A N 1
ATOM 1715 C CA . GLY A 1 213 ? -10.015 10.627 -7.551 1.00 95.00 213 GLY A CA 1
ATOM 1716 C C . GLY A 1 213 ? -10.055 9.791 -6.265 1.00 95.00 213 GLY A C 1
ATOM 1717 O O . GLY A 1 213 ? -10.816 10.111 -5.357 1.00 95.00 213 GLY A O 1
ATOM 1718 N N . SER A 1 214 ? -9.237 8.740 -6.143 1.00 95.69 214 SER A N 1
ATOM 1719 C CA . SER A 1 214 ? -9.106 7.950 -4.915 1.00 95.69 214 SER A CA 1
ATOM 1720 C C . SER A 1 214 ? -7.678 7.454 -4.691 1.00 95.69 214 SER A C 1
ATOM 1722 O O . SER A 1 214 ? -6.898 7.264 -5.629 1.00 95.69 214 SER A O 1
ATOM 1724 N N . THR A 1 215 ? -7.336 7.206 -3.426 1.00 95.38 215 THR A N 1
ATOM 1725 C CA . THR A 1 215 ? -6.034 6.643 -3.035 1.00 95.38 215 THR A CA 1
ATOM 1726 C C . THR A 1 215 ? -5.830 5.244 -3.606 1.00 95.38 215 THR A C 1
ATOM 1728 O O . THR A 1 215 ? -4.723 4.913 -4.021 1.00 95.38 215 THR A O 1
ATOM 1731 N N . GLN A 1 216 ? -6.891 4.438 -3.670 1.00 95.38 216 GLN A N 1
ATOM 1732 C CA . GLN A 1 216 ? -6.833 3.070 -4.174 1.00 95.38 216 GLN A CA 1
ATOM 1733 C C . GLN A 1 216 ? -6.516 3.025 -5.675 1.00 95.38 216 GLN A C 1
ATOM 1735 O O . GLN A 1 216 ? -5.567 2.356 -6.078 1.00 95.38 216 GLN A O 1
ATOM 1740 N N . LYS A 1 217 ? -7.209 3.830 -6.492 1.00 96.50 217 LYS A N 1
ATOM 1741 C CA . LYS A 1 217 ? -6.932 3.933 -7.936 1.00 96.50 217 LYS A CA 1
ATOM 1742 C C . LYS A 1 217 ? -5.522 4.455 -8.217 1.00 96.50 217 LYS A C 1
ATOM 1744 O O . LYS A 1 217 ? -4.866 4.011 -9.155 1.00 96.50 217 LYS A O 1
ATOM 1749 N N . ALA A 1 218 ? -5.031 5.380 -7.389 1.00 97.38 218 ALA A N 1
ATOM 1750 C CA . ALA A 1 218 ? -3.656 5.862 -7.483 1.00 97.38 218 ALA A CA 1
ATOM 1751 C C . ALA A 1 218 ? -2.629 4.743 -7.227 1.00 97.38 218 ALA A C 1
ATOM 1753 O O . ALA A 1 218 ? -1.648 4.646 -7.966 1.00 97.38 218 ALA A O 1
ATOM 1754 N N . LYS A 1 219 ? -2.857 3.887 -6.218 1.00 97.56 219 LYS A N 1
ATOM 1755 C CA . LYS A 1 219 ? -2.003 2.720 -5.928 1.00 97.56 219 LYS A CA 1
ATOM 1756 C C . LYS A 1 219 ? -2.011 1.719 -7.086 1.00 97.56 219 LYS A C 1
ATOM 1758 O O . LYS A 1 219 ? -0.948 1.331 -7.552 1.00 97.56 219 LYS A O 1
ATOM 1763 N N . GLU A 1 220 ? -3.185 1.407 -7.630 1.00 96.75 220 GLU A N 1
ATOM 1764 C CA . GLU A 1 220 ? -3.324 0.514 -8.790 1.00 96.75 220 GLU A CA 1
ATOM 1765 C C . GLU A 1 220 ? -2.592 1.045 -10.032 1.00 96.75 220 GLU A C 1
ATOM 1767 O O . GLU A 1 220 ? -1.924 0.294 -10.745 1.00 96.75 220 GLU A O 1
ATOM 1772 N N . ALA A 1 221 ? -2.672 2.355 -10.290 1.00 97.19 221 ALA A N 1
ATOM 1773 C CA . ALA A 1 221 ? -1.939 2.986 -11.385 1.00 97.19 221 ALA A CA 1
ATOM 1774 C C . ALA A 1 221 ? -0.415 2.894 -11.189 1.00 97.19 221 ALA A C 1
ATOM 1776 O O . ALA A 1 221 ? 0.316 2.636 -12.149 1.00 97.19 221 ALA A O 1
ATOM 1777 N N . ILE A 1 222 ? 0.062 3.065 -9.950 1.00 97.56 222 ILE A N 1
ATOM 1778 C CA . ILE A 1 222 ? 1.470 2.846 -9.593 1.00 97.56 222 ILE A CA 1
ATOM 1779 C C . ILE A 1 222 ? 1.862 1.392 -9.861 1.00 97.56 222 ILE A C 1
ATOM 1781 O O . ILE A 1 222 ? 2.885 1.173 -10.502 1.00 97.56 222 ILE A O 1
ATOM 1785 N N . ASP A 1 223 ? 1.050 0.416 -9.454 1.00 97.12 223 ASP A N 1
ATOM 1786 C CA . ASP A 1 223 ? 1.356 -1.011 -9.620 1.00 97.12 223 ASP A CA 1
ATOM 1787 C C . ASP A 1 223 ? 1.449 -1.424 -11.095 1.00 97.12 223 ASP A C 1
ATOM 1789 O O . ASP A 1 223 ? 2.373 -2.148 -11.484 1.00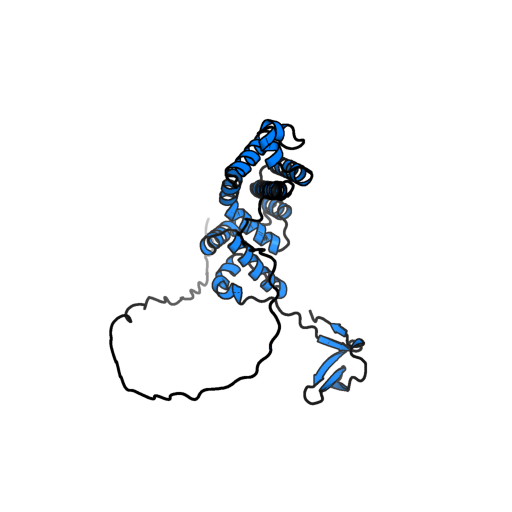 97.12 223 ASP A O 1
ATOM 1793 N N . LYS A 1 224 ? 0.546 -0.915 -11.946 1.00 96.38 224 LYS A N 1
ATOM 1794 C CA . LYS A 1 224 ? 0.599 -1.133 -13.403 1.00 96.38 224 LYS A CA 1
ATOM 1795 C C . LYS A 1 224 ? 1.916 -0.622 -13.993 1.00 96.38 224 LYS A C 1
ATOM 1797 O O . LYS A 1 224 ? 2.606 -1.344 -14.718 1.00 96.38 224 LYS A O 1
ATOM 1802 N N . VAL A 1 225 ? 2.294 0.613 -13.657 1.00 97.00 225 VAL A N 1
ATOM 1803 C CA . VAL A 1 225 ? 3.531 1.232 -14.159 1.00 97.00 225 VAL A CA 1
ATOM 1804 C C . VAL A 1 225 ? 4.767 0.549 -13.581 1.00 97.00 225 VAL A C 1
ATOM 1806 O O . VAL A 1 225 ? 5.712 0.298 -14.326 1.00 97.00 225 VAL A O 1
ATOM 1809 N N . ALA A 1 226 ? 4.756 0.200 -12.296 1.00 97.00 226 ALA A N 1
ATOM 1810 C CA . ALA A 1 226 ? 5.852 -0.483 -11.623 1.00 97.00 226 ALA A CA 1
ATOM 1811 C C . ALA A 1 226 ? 6.119 -1.853 -12.252 1.00 97.00 226 ALA A C 1
ATOM 1813 O O . ALA A 1 226 ? 7.250 -2.136 -12.639 1.00 97.00 226 ALA A O 1
ATOM 1814 N N . THR A 1 227 ? 5.083 -2.675 -12.448 1.00 95.44 227 THR A N 1
ATOM 1815 C CA . THR A 1 227 ? 5.204 -3.986 -13.106 1.00 95.44 227 THR A CA 1
ATOM 1816 C C . THR A 1 227 ? 5.769 -3.854 -14.524 1.00 95.44 227 THR A C 1
ATOM 1818 O O . THR A 1 227 ? 6.698 -4.571 -14.912 1.00 95.44 227 THR A O 1
ATOM 1821 N N . TRP A 1 228 ? 5.271 -2.886 -15.299 1.00 95.88 228 TRP A N 1
ATOM 1822 C CA . TRP A 1 228 ? 5.767 -2.604 -16.645 1.00 95.88 228 TRP A CA 1
ATOM 1823 C C . TRP A 1 228 ? 7.235 -2.144 -16.660 1.00 95.88 228 TRP A C 1
ATOM 1825 O O . TRP A 1 228 ? 8.023 -2.664 -17.459 1.00 95.88 228 TRP A O 1
ATOM 1835 N N . ALA A 1 229 ? 7.612 -1.216 -15.781 1.00 95.88 229 ALA A N 1
ATOM 1836 C CA . ALA A 1 229 ? 8.953 -0.641 -15.717 1.00 95.88 229 ALA A CA 1
ATOM 1837 C C . ALA A 1 229 ? 9.982 -1.649 -15.183 1.00 95.88 229 ALA A C 1
ATOM 1839 O O . ALA A 1 229 ? 11.027 -1.847 -15.807 1.00 95.88 229 ALA A O 1
ATOM 1840 N N . ASN A 1 230 ? 9.646 -2.368 -14.108 1.00 93.88 230 ASN A N 1
ATOM 1841 C CA . ASN A 1 230 ? 10.504 -3.381 -13.489 1.00 93.88 230 ASN A CA 1
ATOM 1842 C C . ASN A 1 230 ? 10.820 -4.522 -14.468 1.00 93.88 230 ASN A C 1
ATOM 1844 O O . ASN A 1 230 ? 11.975 -4.929 -14.585 1.00 93.88 230 ASN A O 1
ATOM 1848 N N . SER A 1 231 ? 9.839 -4.968 -15.267 1.00 92.81 231 SER A N 1
ATOM 1849 C CA . SER A 1 231 ? 10.065 -5.993 -16.305 1.00 92.81 231 SER A CA 1
ATOM 1850 C C . SER A 1 231 ? 11.068 -5.571 -17.393 1.00 92.81 231 SER A C 1
ATOM 1852 O O . SER A 1 231 ? 11.655 -6.411 -18.074 1.00 92.81 231 SER A O 1
ATOM 1854 N N . ARG A 1 232 ? 11.276 -4.259 -17.561 1.00 93.06 232 ARG A N 1
ATOM 1855 C CA . ARG A 1 232 ? 12.193 -3.662 -18.542 1.00 93.06 232 ARG A CA 1
ATOM 1856 C C . ARG A 1 232 ? 13.445 -3.066 -17.898 1.00 93.06 232 ARG A C 1
ATOM 1858 O O . ARG A 1 232 ? 14.253 -2.493 -18.620 1.00 93.06 232 ARG A O 1
ATOM 1865 N N . LYS A 1 233 ? 13.612 -3.207 -16.575 1.00 91.88 233 LYS A N 1
ATOM 1866 C CA . LYS A 1 233 ? 14.687 -2.575 -15.788 1.00 91.88 233 LYS A CA 1
ATOM 1867 C C . LYS A 1 233 ? 14.752 -1.049 -16.006 1.00 91.88 233 LYS A C 1
ATOM 1869 O O . LYS A 1 233 ? 15.835 -0.474 -16.064 1.00 91.88 233 LYS A O 1
ATOM 1874 N N . LEU A 1 234 ? 13.593 -0.405 -16.171 1.00 94.19 234 LEU A N 1
ATOM 1875 C CA . LEU A 1 234 ? 13.477 1.047 -16.327 1.00 94.19 234 LEU A CA 1
ATOM 1876 C C . LEU A 1 234 ? 13.253 1.703 -14.966 1.00 94.19 234 LEU A C 1
ATOM 1878 O O . LEU A 1 234 ? 12.431 1.227 -14.182 1.00 94.19 234 LEU A O 1
ATOM 1882 N N . ASP A 1 235 ? 13.923 2.827 -14.714 1.00 94.62 235 ASP A N 1
ATOM 1883 C CA . ASP A 1 235 ? 13.538 3.692 -13.602 1.00 94.62 235 ASP A CA 1
ATOM 1884 C C . ASP A 1 235 ? 12.269 4.477 -13.961 1.00 94.62 235 ASP A C 1
ATOM 1886 O O . ASP A 1 235 ? 12.004 4.811 -15.120 1.00 94.62 235 ASP A O 1
ATOM 1890 N N . TYR A 1 236 ? 11.463 4.762 -12.949 1.00 96.19 236 TYR A N 1
ATOM 1891 C CA . TYR A 1 236 ? 10.209 5.483 -13.092 1.00 96.19 236 TYR A CA 1
ATOM 1892 C C . TYR A 1 236 ? 9.990 6.401 -11.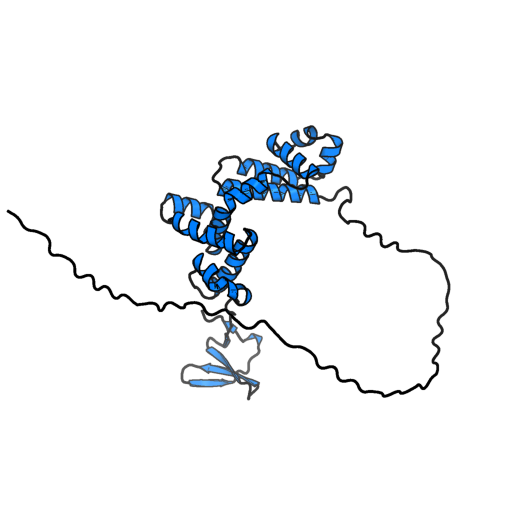894 1.00 96.19 236 TYR A C 1
ATOM 1894 O O . TYR A 1 236 ? 10.356 6.093 -10.761 1.00 96.19 236 TYR A O 1
ATOM 1902 N N . ALA A 1 237 ? 9.378 7.552 -12.145 1.00 96.69 237 ALA A N 1
ATOM 1903 C CA . ALA A 1 237 ? 8.987 8.501 -11.114 1.00 96.69 237 ALA A CA 1
ATOM 1904 C C . ALA A 1 237 ? 7.460 8.559 -11.021 1.00 96.69 237 ALA A C 1
ATOM 1906 O O . ALA A 1 237 ? 6.772 8.019 -11.892 1.00 96.69 237 ALA A O 1
ATOM 1907 N N . ILE A 1 238 ? 6.917 9.239 -10.008 1.00 96.69 238 ILE A N 1
ATOM 1908 C CA . ILE A 1 238 ? 5.461 9.429 -9.892 1.00 96.69 238 ILE A CA 1
ATOM 1909 C C . ILE A 1 238 ? 4.927 10.141 -11.157 1.00 96.69 238 ILE A C 1
ATOM 1911 O O . ILE A 1 238 ? 3.854 9.834 -11.670 1.00 96.69 238 ILE A O 1
ATOM 1915 N N . GLU A 1 239 ? 5.740 11.014 -11.748 1.00 96.31 239 GLU A N 1
ATOM 1916 C CA . GLU A 1 239 ? 5.469 11.718 -12.996 1.00 96.31 239 GLU A CA 1
ATOM 1917 C C . GLU A 1 239 ? 5.278 10.798 -14.200 1.00 96.31 239 GLU A C 1
ATOM 1919 O O . GLU A 1 239 ? 4.518 11.129 -15.115 1.00 96.31 239 GLU A O 1
ATOM 1924 N N . THR A 1 240 ? 5.952 9.648 -14.210 1.00 96.56 240 THR A N 1
ATOM 1925 C CA . THR A 1 240 ? 5.803 8.648 -15.269 1.00 96.56 240 THR A CA 1
ATOM 1926 C C . THR A 1 240 ? 4.366 8.133 -15.321 1.00 96.56 240 THR A C 1
ATOM 1928 O O . THR A 1 240 ? 3.841 7.948 -16.417 1.00 96.56 240 THR A O 1
ATOM 1931 N N . ILE A 1 241 ? 3.701 7.997 -14.166 1.00 96.50 241 ILE A N 1
ATOM 1932 C CA . ILE A 1 241 ? 2.300 7.567 -14.098 1.00 96.50 241 ILE A CA 1
ATOM 1933 C C . ILE A 1 241 ? 1.380 8.581 -14.790 1.00 96.50 241 ILE A C 1
ATOM 1935 O O . ILE A 1 241 ? 0.537 8.180 -15.586 1.00 96.50 241 ILE A O 1
ATOM 1939 N N . PHE A 1 242 ? 1.576 9.891 -14.591 1.00 93.00 242 PHE A N 1
ATOM 1940 C CA . PHE A 1 242 ? 0.751 10.911 -15.269 1.00 93.00 242 PHE A CA 1
ATOM 1941 C C . PHE A 1 242 ? 0.967 10.915 -16.773 1.00 93.00 242 PHE A C 1
ATOM 1943 O O . PHE A 1 242 ? 0.019 11.009 -17.546 1.00 93.00 242 PHE A O 1
ATOM 1950 N N . LYS A 1 243 ? 2.231 10.814 -17.194 1.00 94.62 243 LYS A N 1
ATOM 1951 C CA . LYS A 1 243 ? 2.596 10.823 -18.614 1.00 94.62 243 LYS A CA 1
ATOM 1952 C C . LYS A 1 243 ? 2.031 9.612 -19.354 1.00 94.62 243 LYS A C 1
ATOM 1954 O O . LYS A 1 243 ? 1.808 9.692 -20.555 1.00 94.62 243 LYS A O 1
ATOM 1959 N N . LYS A 1 244 ? 1.806 8.508 -18.638 1.00 94.56 244 LYS A N 1
ATOM 1960 C CA . LYS A 1 244 ? 1.257 7.255 -19.160 1.00 94.56 244 LYS A CA 1
ATOM 1961 C C . LYS A 1 244 ? -0.199 7.009 -18.760 1.00 94.56 244 LYS A C 1
ATOM 1963 O O . LYS A 1 244 ? -0.693 5.912 -18.986 1.00 94.56 244 LYS A O 1
ATOM 1968 N N . TRP A 1 245 ? -0.901 8.010 -18.224 1.00 94.81 245 TRP A N 1
ATOM 1969 C CA . TRP A 1 245 ? -2.234 7.836 -17.636 1.00 94.81 245 TRP A CA 1
ATOM 1970 C C . TRP A 1 245 ? -3.259 7.229 -18.607 1.00 94.81 245 TRP A C 1
ATOM 1972 O O . TRP A 1 245 ? -3.933 6.262 -18.274 1.00 94.81 245 TRP A O 1
ATOM 1982 N N . LEU A 1 246 ? -3.321 7.740 -19.840 1.00 94.00 246 LEU A N 1
ATOM 1983 C CA . LEU A 1 246 ? -4.223 7.228 -20.884 1.00 94.00 246 LEU A CA 1
ATOM 1984 C C . LEU A 1 246 ? -3.786 5.869 -21.456 1.00 94.00 246 LEU A C 1
ATOM 1986 O O . LEU A 1 246 ? -4.545 5.217 -22.166 1.00 94.00 246 LEU A O 1
ATOM 1990 N N . GLU A 1 247 ? -2.556 5.445 -21.171 1.00 94.00 247 GLU A N 1
ATOM 1991 C CA . GLU A 1 247 ? -1.964 4.211 -21.684 1.00 94.00 247 GLU A CA 1
ATOM 1992 C C . GLU A 1 247 ? -1.906 3.101 -20.629 1.00 94.00 247 GLU A C 1
ATOM 1994 O O . GLU A 1 247 ? -1.420 2.017 -20.943 1.00 94.00 247 GLU A O 1
ATOM 1999 N N . LEU A 1 248 ? -2.392 3.332 -19.401 1.00 92.81 248 LEU A N 1
ATOM 2000 C CA . LEU A 1 248 ? -2.229 2.401 -18.278 1.00 92.81 248 LEU A CA 1
ATOM 2001 C C . LEU A 1 248 ? -2.702 0.980 -18.601 1.00 92.81 248 LEU A C 1
ATOM 2003 O O . LEU A 1 248 ? -2.022 0.021 -18.248 1.00 92.81 248 LEU A O 1
ATOM 2007 N N . ASP A 1 249 ? -3.815 0.836 -19.319 1.00 90.50 249 ASP A N 1
ATOM 2008 C CA . ASP A 1 249 ? -4.370 -0.478 -19.677 1.00 90.50 249 ASP A CA 1
ATOM 2009 C C . ASP A 1 249 ? -3.590 -1.186 -20.795 1.00 90.50 249 ASP A C 1
ATOM 2011 O O . ASP A 1 249 ? -3.706 -2.397 -20.981 1.00 90.50 249 ASP A O 1
ATOM 2015 N N . ARG A 1 250 ? -2.750 -0.448 -21.528 1.00 93.19 250 ARG A N 1
ATOM 2016 C CA . ARG A 1 250 ? -1.866 -0.988 -22.572 1.00 93.19 250 ARG A CA 1
ATOM 2017 C C . ARG A 1 250 ? -0.498 -1.393 -22.021 1.00 93.19 250 ARG A C 1
ATOM 2019 O O . ARG A 1 250 ? 0.261 -2.074 -22.713 1.00 93.19 250 ARG A O 1
ATOM 2026 N N . LEU A 1 251 ? -0.157 -0.983 -20.798 1.00 91.94 251 LEU A N 1
ATOM 2027 C CA . LEU A 1 251 ? 1.127 -1.296 -20.176 1.00 91.94 251 LEU A CA 1
ATOM 2028 C C . LEU A 1 251 ? 1.164 -2.760 -19.732 1.00 91.94 251 LEU A C 1
ATOM 2030 O O . LEU A 1 251 ? 0.721 -3.113 -18.644 1.00 91.94 251 LEU A O 1
ATOM 2034 N N . LYS A 1 252 ? 1.746 -3.616 -20.573 1.00 89.19 252 LYS A N 1
ATOM 2035 C CA . LYS A 1 252 ? 2.000 -5.021 -20.236 1.00 89.19 252 LYS A CA 1
ATOM 2036 C C . LYS A 1 252 ? 3.459 -5.243 -19.825 1.00 89.19 252 LYS A C 1
ATOM 2038 O O . LYS A 1 252 ? 4.368 -4.645 -20.431 1.00 89.19 252 LYS A O 1
ATOM 2043 N N . PRO A 1 253 ? 3.728 -6.091 -18.813 1.00 91.25 253 PRO A N 1
ATOM 2044 C CA . PRO A 1 253 ? 5.091 -6.510 -18.514 1.00 91.25 253 PRO A CA 1
ATOM 2045 C C . PRO A 1 253 ? 5.739 -7.112 -19.762 1.00 91.25 253 PRO A C 1
ATOM 2047 O O . PRO A 1 253 ? 5.064 -7.656 -20.633 1.00 91.25 253 PRO A O 1
ATOM 2050 N N . LYS A 1 254 ? 7.056 -6.947 -19.886 1.00 88.81 254 LYS A N 1
ATOM 2051 C CA . LYS A 1 254 ? 7.819 -7.562 -20.968 1.00 88.81 254 LYS A CA 1
ATOM 2052 C C . LYS A 1 254 ? 7.690 -9.076 -20.832 1.00 88.81 254 LYS A C 1
ATOM 2054 O O . LYS A 1 254 ? 8.059 -9.631 -19.799 1.00 88.81 254 LYS A O 1
ATOM 2059 N N . GLU A 1 255 ? 7.171 -9.719 -21.869 1.00 83.62 255 GLU A N 1
ATOM 2060 C CA . GLU A 1 255 ? 7.089 -11.173 -21.923 1.00 83.62 255 GLU A CA 1
ATOM 2061 C C . GLU A 1 255 ? 8.504 -11.755 -21.881 1.00 83.62 255 GLU A C 1
ATOM 2063 O O . GLU A 1 255 ? 9.396 -11.358 -22.641 1.00 83.62 255 GLU A O 1
ATOM 2068 N N . ILE A 1 256 ? 8.730 -12.660 -20.931 1.00 81.50 256 ILE A N 1
ATOM 2069 C CA . ILE A 1 256 ? 10.006 -13.347 -20.770 1.00 81.50 256 ILE A CA 1
ATOM 2070 C C . ILE A 1 256 ? 10.036 -14.467 -21.808 1.00 81.50 256 ILE A C 1
ATOM 2072 O O . ILE A 1 256 ? 9.621 -15.592 -21.539 1.00 81.50 256 ILE A O 1
ATOM 2076 N N . VAL A 1 257 ? 10.504 -14.144 -23.012 1.00 83.50 257 VAL A N 1
ATOM 2077 C CA . VAL A 1 257 ? 10.692 -15.137 -24.073 1.00 83.50 257 VAL A CA 1
ATOM 2078 C C . VAL A 1 257 ? 11.868 -16.033 -23.685 1.00 83.50 257 VAL A C 1
ATOM 2080 O O . VAL A 1 257 ? 13.023 -15.597 -23.689 1.00 83.50 257 VAL A O 1
ATOM 2083 N N . LYS A 1 258 ? 11.574 -17.285 -23.324 1.00 87.69 258 LYS A N 1
ATOM 2084 C CA . LYS A 1 258 ? 12.598 -18.322 -23.170 1.00 87.69 258 LYS A CA 1
ATOM 2085 C C . LYS A 1 258 ? 13.040 -18.751 -24.561 1.00 87.69 258 LYS A C 1
ATOM 2087 O O . LYS A 1 258 ? 12.198 -19.030 -25.410 1.00 87.69 258 LYS A O 1
ATOM 2092 N N . LYS A 1 259 ? 14.348 -18.790 -24.794 1.00 89.00 259 LYS A N 1
ATOM 2093 C CA . LYS A 1 259 ? 14.893 -19.338 -26.033 1.00 89.00 259 LYS A CA 1
ATOM 2094 C C . LYS A 1 259 ? 15.318 -20.788 -25.791 1.00 89.00 259 LYS A C 1
ATOM 2096 O O . LYS A 1 259 ? 15.839 -21.067 -24.708 1.00 89.00 259 LYS A O 1
ATOM 2101 N N . PRO A 1 260 ? 15.076 -21.689 -26.748 1.00 93.69 260 PRO A N 1
ATOM 2102 C CA . PRO A 1 260 ? 15.489 -23.079 -26.644 1.00 93.69 260 PRO A CA 1
ATOM 2103 C C . PRO A 1 260 ? 16.996 -23.204 -26.886 1.00 93.69 260 PRO A C 1
ATOM 2105 O O . PRO A 1 260 ? 17.562 -22.520 -27.745 1.00 93.69 260 PRO A O 1
ATOM 2108 N N . PHE A 1 261 ? 17.638 -24.062 -26.104 1.00 92.88 261 PHE A N 1
ATOM 2109 C CA . PHE A 1 261 ? 19.047 -24.416 -26.195 1.00 92.88 261 PHE A CA 1
ATOM 2110 C C . PHE A 1 261 ? 19.198 -25.932 -26.123 1.00 92.88 261 PHE A C 1
ATOM 2112 O O . PHE A 1 261 ? 18.420 -26.604 -25.455 1.00 92.88 261 PHE A O 1
ATOM 2119 N N . TYR A 1 262 ? 20.242 -26.451 -26.754 1.00 92.56 262 TYR A N 1
ATOM 2120 C CA . TYR A 1 262 ? 20.673 -27.834 -26.604 1.00 92.56 262 TYR A CA 1
ATOM 2121 C C . TYR A 1 262 ? 22.191 -27.858 -26.497 1.00 92.56 262 TYR A C 1
ATOM 2123 O O . TYR A 1 262 ? 22.869 -27.190 -27.280 1.00 92.56 262 TYR A O 1
ATOM 2131 N N . ASP A 1 263 ? 22.714 -28.570 -25.497 1.00 88.81 263 ASP A N 1
ATOM 2132 C CA . ASP A 1 263 ? 24.158 -28.675 -25.237 1.00 88.81 263 ASP A CA 1
ATOM 2133 C C . ASP A 1 263 ? 24.855 -27.296 -25.158 1.00 88.81 263 ASP A C 1
ATOM 2135 O O . ASP A 1 263 ? 25.925 -27.048 -25.706 1.00 88.81 263 ASP A O 1
ATOM 2139 N N . GLY A 1 264 ? 24.177 -26.314 -24.551 1.00 88.75 264 GLY A N 1
ATOM 2140 C CA . GLY A 1 264 ? 24.671 -24.936 -24.441 1.00 88.75 264 GLY A CA 1
ATOM 2141 C C . GLY A 1 264 ? 24.592 -24.083 -25.718 1.00 88.75 264 GLY A C 1
ATOM 2142 O O . GLY A 1 264 ? 24.872 -22.883 -25.645 1.00 88.75 264 GLY A O 1
ATOM 2143 N N . HIS A 1 265 ? 24.144 -24.632 -26.849 1.00 90.38 265 HIS A N 1
ATOM 2144 C CA . HIS A 1 265 ? 23.988 -23.925 -28.123 1.00 90.38 265 HIS A CA 1
ATOM 2145 C C . HIS A 1 265 ? 22.534 -23.497 -28.386 1.00 90.38 265 HIS A C 1
ATOM 2147 O O . HIS A 1 265 ? 21.611 -24.234 -28.040 1.00 90.38 265 HIS A O 1
ATOM 2153 N N . PRO A 1 266 ? 22.290 -22.312 -28.982 1.00 92.44 266 PRO A N 1
ATOM 2154 C CA . PRO A 1 266 ? 20.936 -21.844 -29.263 1.00 92.44 266 PRO A CA 1
ATOM 2155 C C . PRO A 1 266 ? 20.281 -22.668 -30.375 1.00 92.44 266 PRO A C 1
ATOM 2157 O O . PRO A 1 266 ? 20.929 -23.051 -31.351 1.00 92.44 266 PRO A O 1
ATOM 2160 N N . MET A 1 267 ? 18.976 -22.889 -30.242 1.00 93.12 267 MET A N 1
ATOM 2161 C CA . MET A 1 267 ? 18.170 -23.611 -31.222 1.00 93.12 267 MET A CA 1
ATOM 2162 C C . MET A 1 267 ? 17.208 -22.677 -31.956 1.00 93.12 267 MET A C 1
ATOM 2164 O O . MET A 1 267 ? 16.722 -21.687 -31.401 1.00 93.12 267 MET A O 1
ATOM 2168 N N . VAL A 1 268 ? 16.904 -23.016 -33.206 1.00 92.38 268 VAL A N 1
ATOM 2169 C CA . VAL A 1 268 ? 15.930 -22.314 -34.048 1.00 92.38 268 VAL A CA 1
ATOM 2170 C C . VAL A 1 268 ? 14.953 -23.331 -34.627 1.00 92.38 268 VAL A C 1
ATOM 2172 O O . VAL A 1 268 ? 15.363 -24.361 -35.160 1.00 92.38 268 VAL A O 1
ATOM 2175 N N . TRP A 1 269 ? 13.659 -23.042 -34.521 1.00 91.62 269 TRP A N 1
ATOM 2176 C CA . TRP A 1 269 ? 12.614 -23.820 -35.178 1.00 91.62 269 TRP A CA 1
ATOM 2177 C C . TRP A 1 269 ? 12.475 -23.370 -36.632 1.00 91.62 269 TRP A C 1
ATOM 2179 O O . TRP A 1 269 ? 12.421 -22.171 -36.908 1.00 91.62 269 TRP A O 1
ATOM 2189 N N . SER A 1 270 ? 12.413 -24.319 -37.564 1.00 92.69 270 SER A N 1
ATOM 2190 C CA . SER A 1 270 ? 12.099 -24.043 -38.965 1.00 92.69 270 SER A CA 1
ATOM 2191 C C . SER A 1 270 ? 10.666 -24.469 -39.265 1.00 92.69 270 SER A C 1
ATOM 2193 O O . SER A 1 270 ? 10.388 -25.665 -39.314 1.00 92.69 270 SER A O 1
ATOM 2195 N N . ASP A 1 271 ? 9.778 -23.512 -39.545 1.00 92.50 271 ASP A N 1
ATOM 2196 C CA . ASP A 1 271 ? 8.381 -23.808 -39.898 1.00 92.50 271 ASP A CA 1
ATOM 2197 C C . ASP A 1 271 ? 8.264 -24.635 -41.185 1.00 92.50 271 ASP A C 1
ATOM 2199 O O . ASP A 1 271 ? 7.417 -25.517 -41.287 1.00 92.50 271 ASP A O 1
ATOM 2203 N N . THR A 1 272 ? 9.155 -24.403 -42.155 1.00 92.81 272 THR A N 1
ATOM 2204 C CA . THR A 1 272 ? 9.167 -25.131 -43.435 1.00 92.81 272 THR A CA 1
ATOM 2205 C C . THR A 1 272 ? 9.546 -26.597 -43.265 1.00 92.81 272 THR A C 1
ATOM 2207 O O . THR A 1 272 ? 8.997 -27.458 -43.945 1.00 92.81 272 THR A O 1
ATOM 2210 N N . LYS A 1 273 ? 10.509 -26.885 -42.383 1.00 89.75 273 LYS A N 1
ATOM 2211 C CA . LYS A 1 273 ? 11.010 -28.249 -42.162 1.00 89.75 273 LYS A CA 1
ATOM 2212 C C . LYS A 1 273 ? 10.345 -28.943 -40.974 1.00 89.75 273 LYS A C 1
ATOM 2214 O O . LYS A 1 273 ? 10.572 -30.134 -40.800 1.00 89.75 273 LYS A O 1
ATOM 2219 N N . GLN A 1 274 ? 9.568 -28.208 -40.173 1.00 90.94 274 GLN A N 1
ATOM 2220 C CA . GLN A 1 27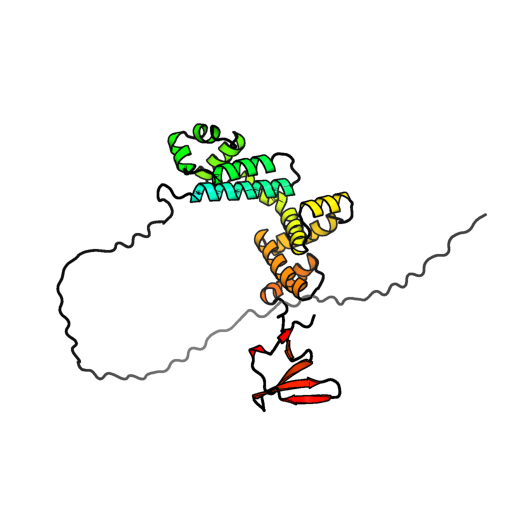4 ? 8.977 -28.643 -38.903 1.00 90.94 274 GLN A CA 1
ATOM 2221 C C . GLN A 1 274 ? 9.994 -29.332 -37.981 1.00 90.94 274 GLN A C 1
ATOM 2223 O O . GLN A 1 274 ? 9.728 -30.384 -37.402 1.00 90.94 274 GLN A O 1
ATOM 2228 N N . ARG A 1 275 ? 11.201 -28.761 -37.901 1.00 92.06 275 ARG A N 1
ATOM 2229 C CA . ARG A 1 275 ? 12.342 -29.334 -37.178 1.00 92.06 275 ARG A CA 1
ATOM 2230 C C . ARG A 1 275 ? 13.127 -28.257 -36.448 1.00 92.06 275 ARG A C 1
ATOM 2232 O O . ARG A 1 275 ? 13.187 -27.101 -36.882 1.00 92.06 275 ARG A O 1
ATOM 2239 N N . TRP A 1 276 ? 13.762 -28.673 -35.361 1.00 92.31 276 TRP A N 1
ATOM 2240 C CA . TRP A 1 276 ? 14.702 -27.862 -34.603 1.00 92.31 276 TRP A CA 1
ATOM 2241 C C . TRP A 1 276 ? 16.111 -27.969 -35.191 1.00 92.31 276 TRP A C 1
ATOM 2243 O O . TRP A 1 276 ? 16.568 -29.057 -35.533 1.00 92.31 276 TRP A O 1
ATOM 2253 N N . PHE A 1 277 ? 16.815 -26.843 -35.267 1.00 93.12 277 PHE A N 1
ATOM 2254 C CA . PHE A 1 277 ? 18.219 -26.779 -35.666 1.00 93.12 277 PHE A CA 1
ATOM 2255 C C . PHE A 1 277 ? 19.052 -26.152 -34.554 1.00 93.12 277 PHE A C 1
ATOM 2257 O O . PHE A 1 277 ? 18.697 -25.095 -34.033 1.00 93.12 277 PHE A O 1
ATOM 2264 N N . VAL A 1 278 ? 20.161 -26.795 -34.204 1.00 93.50 278 VAL A N 1
ATOM 2265 C CA . VAL A 1 278 ? 21.160 -26.304 -33.254 1.00 93.50 278 VAL A CA 1
ATOM 2266 C C . VAL A 1 278 ? 22.186 -25.478 -34.023 1.00 93.50 278 VAL A C 1
ATOM 2268 O O . VAL A 1 278 ? 22.819 -25.976 -34.957 1.00 93.50 278 VAL A O 1
ATOM 2271 N N . VAL A 1 279 ? 22.360 -24.216 -33.633 1.00 91.50 279 VAL A N 1
ATOM 2272 C CA . VAL A 1 279 ? 23.325 -23.306 -34.261 1.00 91.50 279 VAL A CA 1
ATOM 2273 C C . VAL A 1 279 ? 24.653 -23.401 -33.510 1.00 91.50 279 VAL A C 1
ATOM 2275 O O . VAL A 1 279 ? 24.776 -22.908 -32.383 1.00 91.50 279 VAL A O 1
ATOM 2278 N N . ARG A 1 280 ? 25.658 -24.040 -34.120 1.00 89.06 280 ARG A N 1
ATOM 2279 C CA . ARG A 1 280 ? 27.015 -24.135 -33.556 1.00 89.06 280 ARG A CA 1
ATOM 2280 C C . ARG A 1 280 ? 27.879 -22.941 -33.982 1.00 89.06 280 ARG A C 1
ATOM 2282 O O . ARG A 1 280 ? 27.605 -22.254 -34.967 1.00 89.06 280 ARG A O 1
ATOM 2289 N N . GLY A 1 281 ? 28.928 -22.662 -33.206 1.00 79.25 281 GLY A N 1
ATOM 2290 C CA . GLY A 1 281 ? 29.916 -21.639 -33.562 1.00 79.25 281 GLY A CA 1
ATOM 2291 C C . GLY A 1 281 ? 30.631 -22.020 -34.861 1.00 79.25 281 GLY A C 1
ATOM 2292 O O . GLY A 1 281 ? 31.070 -23.155 -34.985 1.00 79.25 281 GLY A O 1
ATOM 2293 N N . GLY A 1 282 ? 30.723 -21.091 -35.818 1.00 78.94 282 GLY A N 1
ATOM 2294 C CA . GLY A 1 282 ? 31.299 -21.343 -37.150 1.00 78.94 282 GLY A CA 1
ATOM 2295 C C . GLY A 1 282 ? 30.300 -21.284 -38.312 1.00 78.94 282 GLY A C 1
ATOM 2296 O O . GLY A 1 282 ? 30.723 -21.280 -39.460 1.00 78.94 282 GLY A O 1
ATOM 2297 N N . GLY A 1 283 ? 28.997 -21.152 -38.030 1.00 81.25 283 GLY A N 1
ATOM 2298 C CA . GLY A 1 283 ? 27.956 -21.052 -39.062 1.00 81.25 283 GLY A CA 1
ATOM 2299 C C . GLY A 1 283 ? 27.299 -22.385 -39.427 1.00 81.25 283 GLY A C 1
ATOM 2300 O O . GLY A 1 283 ? 26.462 -22.406 -40.326 1.00 81.25 283 GLY A O 1
ATOM 2301 N N . ASP A 1 284 ? 27.624 -23.465 -38.712 1.00 87.44 284 ASP A N 1
ATOM 2302 C CA . ASP A 1 284 ? 27.026 -24.785 -38.903 1.00 87.44 284 ASP A CA 1
ATOM 2303 C C . ASP A 1 284 ? 25.643 -24.890 -38.245 1.00 87.44 284 ASP A C 1
ATOM 2305 O O . ASP A 1 284 ? 25.441 -24.498 -37.090 1.00 87.44 284 ASP A O 1
ATOM 2309 N N . TRP A 1 285 ? 24.694 -25.468 -38.985 1.00 91.25 285 TRP A N 1
ATOM 2310 C CA . TRP A 1 285 ? 23.332 -25.747 -38.531 1.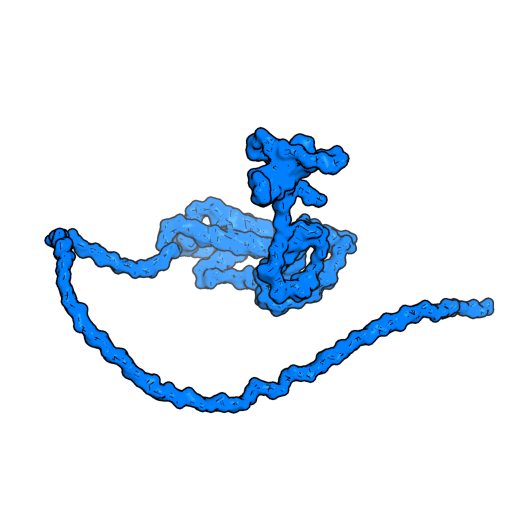00 91.25 285 TRP A CA 1
ATOM 2311 C C . TRP A 1 285 ? 23.127 -27.255 -38.519 1.00 91.25 285 TRP A C 1
ATOM 2313 O O . TRP A 1 285 ? 23.035 -27.882 -39.575 1.00 91.25 285 TRP A O 1
ATOM 2323 N N . LEU A 1 286 ? 23.055 -27.838 -37.325 1.00 90.56 286 LEU A N 1
ATOM 2324 C CA . LEU A 1 286 ? 22.824 -29.269 -37.156 1.00 90.56 286 LEU A CA 1
ATOM 2325 C C . LEU A 1 286 ? 21.357 -29.513 -36.827 1.00 90.56 286 LEU A C 1
ATOM 2327 O O . LEU A 1 286 ? 20.785 -28.832 -35.980 1.00 90.56 286 LEU A O 1
ATOM 2331 N N . GLU A 1 287 ? 20.741 -30.479 -37.496 1.00 91.50 287 GLU A N 1
ATOM 2332 C CA . GLU A 1 287 ? 19.385 -30.902 -37.163 1.00 91.50 287 GLU A CA 1
ATOM 2333 C C . GLU A 1 287 ? 19.365 -31.565 -35.779 1.00 91.50 287 GLU A C 1
ATOM 2335 O O . GLU A 1 287 ? 20.204 -32.411 -35.468 1.00 91.50 287 GLU A O 1
ATOM 2340 N N . PHE A 1 288 ? 18.415 -31.163 -34.939 1.00 92.38 288 PHE A N 1
ATOM 2341 C CA . PHE A 1 288 ? 18.209 -31.756 -33.627 1.00 92.38 288 PHE A CA 1
ATOM 2342 C C . PHE A 1 288 ? 17.374 -33.035 -33.752 1.00 92.38 288 PHE A C 1
ATOM 2344 O O . PHE A 1 288 ? 16.251 -32.993 -34.252 1.00 92.38 288 PHE A O 1
ATOM 2351 N N . ALA A 1 289 ? 17.917 -34.151 -33.266 1.00 89.50 289 ALA A N 1
ATOM 2352 C CA . ALA A 1 289 ? 17.292 -35.475 -33.321 1.00 89.50 289 ALA A CA 1
ATOM 2353 C C . ALA A 1 289 ? 16.997 -36.079 -31.928 1.00 89.50 289 ALA A C 1
ATOM 2355 O O . ALA A 1 289 ? 16.753 -37.278 -31.831 1.00 89.50 289 ALA A O 1
ATOM 2356 N N . GLY A 1 290 ? 17.076 -35.276 -30.859 1.00 86.88 290 GLY A N 1
ATOM 2357 C CA . GLY A 1 290 ? 16.793 -35.705 -29.482 1.00 86.88 290 GLY A CA 1
ATOM 2358 C C . GLY A 1 290 ? 15.328 -35.526 -29.074 1.00 86.88 290 GLY A C 1
ATOM 2359 O O . GLY A 1 290 ? 14.490 -35.115 -29.881 1.00 86.88 290 GLY A O 1
ATOM 2360 N N . ASP A 1 291 ? 15.028 -35.795 -27.803 1.00 87.88 291 ASP A N 1
ATOM 2361 C CA . ASP A 1 291 ? 13.687 -35.616 -27.246 1.00 87.88 291 ASP A CA 1
ATOM 2362 C C . ASP A 1 291 ? 13.459 -34.164 -26.793 1.00 87.88 291 ASP A C 1
ATOM 2364 O O . ASP A 1 291 ? 14.383 -33.443 -26.418 1.00 87.88 291 ASP A O 1
ATOM 2368 N N . GLU A 1 292 ? 12.199 -33.722 -26.732 1.00 83.56 292 GLU A N 1
ATOM 2369 C CA . GLU A 1 292 ? 11.852 -32.374 -26.241 1.00 83.56 292 GLU A CA 1
ATOM 2370 C C . GLU A 1 292 ? 12.318 -32.129 -24.792 1.00 83.56 292 GLU A C 1
ATOM 2372 O O . GLU A 1 292 ? 12.594 -30.995 -24.401 1.00 83.56 292 GLU A O 1
ATOM 2377 N N . LYS A 1 293 ? 12.468 -33.202 -24.003 1.00 89.75 293 LYS A N 1
ATOM 2378 C CA . LYS A 1 293 ? 12.993 -33.157 -22.628 1.00 89.75 293 LYS A CA 1
ATOM 2379 C C . LYS A 1 293 ? 14.451 -32.696 -22.560 1.00 89.75 293 LYS A C 1
ATOM 2381 O O . LYS A 1 293 ? 14.854 -32.177 -21.523 1.00 89.75 293 LYS A O 1
ATOM 2386 N N . ASP A 1 294 ? 15.202 -32.861 -23.647 1.00 88.75 294 ASP A N 1
ATOM 2387 C CA . ASP A 1 294 ? 16.607 -32.465 -23.738 1.00 88.75 294 ASP A CA 1
ATOM 2388 C C . ASP A 1 294 ? 16.767 -30.982 -24.120 1.00 88.75 294 ASP A C 1
ATOM 2390 O O . ASP A 1 294 ? 17.875 -30.443 -24.091 1.00 88.75 294 ASP A O 1
ATOM 2394 N N . ILE A 1 295 ? 15.668 -30.303 -24.477 1.00 90.94 295 ILE A N 1
ATOM 2395 C CA . ILE A 1 295 ? 15.674 -28.881 -24.822 1.00 90.94 295 ILE A CA 1
ATOM 2396 C C . ILE A 1 295 ? 15.664 -28.041 -23.545 1.00 90.94 295 ILE A C 1
ATOM 2398 O O . ILE A 1 295 ? 14.699 -27.994 -22.777 1.00 90.94 295 ILE A O 1
ATOM 2402 N N . GLU A 1 296 ? 16.730 -27.276 -23.360 1.00 90.69 296 GLU A N 1
ATOM 2403 C CA . GLU A 1 296 ? 16.867 -26.338 -22.264 1.00 90.69 296 GLU A CA 1
ATOM 2404 C C . GLU A 1 296 ? 16.283 -24.968 -22.619 1.00 90.69 296 GLU A C 1
ATOM 2406 O O . GLU A 1 296 ? 16.801 -24.219 -23.448 1.00 90.69 296 GLU A O 1
ATOM 2411 N N . TRP A 1 297 ? 15.223 -24.570 -21.924 1.00 89.62 297 TRP A N 1
ATOM 2412 C CA . TRP A 1 297 ? 14.584 -23.271 -22.126 1.00 89.62 297 TRP A CA 1
ATOM 2413 C C . TRP A 1 297 ? 15.222 -22.196 -21.244 1.00 89.62 297 TRP A C 1
ATOM 2415 O O . TRP A 1 297 ? 14.854 -22.022 -20.077 1.00 89.62 297 TRP A O 1
ATOM 2425 N N . ARG A 1 298 ? 16.167 -21.435 -21.806 1.00 88.12 298 ARG A N 1
ATOM 2426 C CA . ARG A 1 298 ? 16.927 -20.409 -21.075 1.00 88.12 298 ARG A CA 1
ATOM 2427 C C . ARG A 1 298 ? 16.372 -19.005 -21.327 1.00 88.12 298 ARG A C 1
ATOM 2429 O O . ARG A 1 298 ? 15.991 -18.642 -22.440 1.00 88.12 298 ARG A O 1
ATOM 2436 N N . VAL A 1 299 ? 16.355 -18.175 -20.284 1.00 85.75 299 VAL A N 1
ATOM 2437 C CA . VAL A 1 299 ? 16.052 -16.739 -20.403 1.00 85.75 299 VAL A CA 1
ATOM 2438 C C . VAL A 1 299 ? 17.343 -16.002 -20.738 1.00 85.75 299 VAL A C 1
ATOM 2440 O O . VAL A 1 299 ? 18.266 -15.980 -19.926 1.00 85.75 299 VAL A O 1
ATOM 2443 N N . ILE A 1 300 ? 17.403 -15.370 -21.909 1.00 76.00 300 ILE A N 1
ATOM 2444 C CA . ILE A 1 300 ? 18.522 -14.487 -22.253 1.00 76.00 300 ILE A CA 1
ATOM 2445 C C . ILE A 1 300 ? 18.268 -13.136 -21.574 1.00 76.00 300 ILE A C 1
ATOM 2447 O O . ILE A 1 300 ? 17.262 -12.480 -21.855 1.00 76.00 300 ILE A O 1
ATOM 2451 N N . LYS A 1 301 ? 19.129 -12.785 -20.616 1.00 63.03 301 LYS A N 1
ATOM 2452 C CA . LYS A 1 301 ? 19.016 -11.572 -19.791 1.00 63.03 301 LYS A CA 1
ATOM 2453 C C . LYS A 1 301 ? 19.511 -10.310 -20.481 1.00 63.03 301 LYS A C 1
ATOM 2455 O O . LYS A 1 301 ? 20.393 -10.422 -21.355 1.00 63.03 301 LYS A O 1
#

Radius of gyration: 34.61 Å; chains: 1; bounding box: 92×90×79 Å

pLDDT: mean 77.84, std 24.34, range [30.2, 97.56]

Foldseek 3Di:
DDDDDDDDDDPDDDDDDDDDDDDDDDDDDDDDDDDDDDDDDDDDDDDYDDDDDDDDDDDDDDPPPPVPPDPPPDDAQPLVLLQVLLVLLQLLLVLCVLVVHPPSSVLSNLSSVLSVPDRHHVLVQCVPPNLVSQCVGPSAHPVNSVQSVVCSVPVDGPSSVVSCVVCLLSLLVQLLVVLVVQHPVNVVVCVVVVVDPVVVSSVLSVVLCVVQVGSVSSSVLSNLVSQLQVLVVHDDDSVNSVVCVVVSVVRDRDDQQFFKAAPNFTWDADPVVRFIWGQDPPRDTHTDDDDPVRIDGHGDD

Organism: NCBI:txid1974726

Secondary structure (DSSP, 8-state):
----PPP--------PPPP----------------------------------------------------TT--TT-THHHHHHHHHHHHHHHHHHHHT-SSHHHHHHHHHHHHHH-SS-HHHHHHHHHHHHHHTSTT--HHHHHHHHHHHHHSS-HHHHHHHHHHHHHHHHHHHHHTTT--HHHHHHHHHTTSS-THHHHHHHHHHHHHHSSHHHHHHHHHHHHHHHHHTT----HHHHHHTGGGGGG-PPPP--EEEEETTEEEEEETTTTEEEEE-TTS-EEEP-S-GGG-EEEE--

InterPro domains:
  IPR010996 Crossover junction endonuclease MUS81-like, HHH domain [PF14716] (81-154)
  IPR027421 DNA polymerase lambda lyase domain superfamily [G3DSA:1.10.150.110] (74-166)
  IPR027421 DNA polymerase lambda lyase domain superfamily [SSF47802] (81-165)